Protein AF-A0A9X9A6F9-F1 (afdb_monomer_lite)

InterPro domains:
  IPR011006 CheY-like superfamily [SSF52172] (5-55)
  IPR013972 YcbB domain [PF08664] (86-208)

Foldseek 3Di:
DPDCPVVVVVVCVVVPDDADADPPGDPVSVVVVVVVVVVVVVVVVVVVVVVVVVVVVVPVPDDPPCVVVVVVVVVVVVVVVVLVVLCVVLVLLVQNPAPLSVLVSLLVVVQVVVPVVDPCVVPGDDPVVSLQVSLCVVVPPPDDPVSSVVSSVVSVVSNVVSNVVSLLVLLVVCLVPVPPPSNVVPVVPPHDPVSSVVSNVVVVPPPCPDDD

Secondary structure (DSSP, 8-state):
--SSHHHHHHHHHHTT-----PSSPPHHHHHHHHHHHHHHHHHHHHHHHHHHHHHHHHTTSS-TTSHHHHHHHHHHHHHHHHHHHHHHHHHHTT-TTSHHHHHHHHHHHHHHHHHHHS-GGG-PPPHHHHHHHHHHHHH-TT--HHHHHHHHHHHHHHHHHHHHHHHHHHHHHHHH-TT-HHHHHHHHHHS-HHHHHHHHHHHHHS--PPP-

Structure (mmCIF, N/CA/C/O backbone):
data_AF-A0A9X9A6F9-F1
#
_entry.id   AF-A0A9X9A6F9-F1
#
loop_
_atom_site.group_PDB
_atom_site.id
_atom_site.type_symbol
_atom_site.label_atom_id
_atom_site.label_alt_id
_atom_site.label_comp_id
_atom_site.label_asym_id
_atom_site.label_entity_id
_atom_site.label_seq_id
_atom_site.pdbx_PDB_ins_code
_atom_site.Cartn_x
_atom_site.Cartn_y
_atom_site.Cartn_z
_atom_site.occupancy
_atom_site.B_iso_or_equiv
_atom_site.auth_seq_id
_atom_site.auth_comp_id
_atom_site.auth_asym_id
_atom_site.auth_atom_id
_atom_site.pdbx_PDB_model_num
ATOM 1 N N . SER A 1 1 ? -2.775 -25.064 -45.938 1.00 47.31 1 SER A N 1
ATOM 2 C CA . SER A 1 1 ? -2.978 -24.348 -44.661 1.00 47.31 1 SER A CA 1
ATOM 3 C C . SER A 1 1 ? -4.236 -23.466 -44.687 1.00 47.31 1 SER A C 1
ATOM 5 O O . SER A 1 1 ? -4.203 -22.327 -44.245 1.00 47.31 1 SER A O 1
ATOM 7 N N . GLN A 1 2 ? -5.355 -23.933 -45.263 1.00 54.75 2 GLN A N 1
ATOM 8 C CA . GLN A 1 2 ? -6.508 -23.056 -45.554 1.00 54.75 2 GLN A CA 1
ATOM 9 C C . GLN A 1 2 ? -7.872 -23.749 -45.392 1.00 54.75 2 GLN A C 1
ATOM 11 O O . GLN A 1 2 ? -8.847 -23.338 -46.012 1.00 54.75 2 GLN A O 1
ATOM 16 N N . VAL A 1 3 ? -7.937 -24.807 -44.576 1.00 51.47 3 VAL A N 1
ATOM 17 C CA . VAL A 1 3 ? -9.156 -25.620 -44.396 1.00 51.47 3 VAL A CA 1
ATOM 18 C C . VAL A 1 3 ? -9.644 -25.653 -42.933 1.00 51.47 3 VAL A C 1
ATOM 20 O O . VAL A 1 3 ? -10.800 -25.964 -42.696 1.00 51.47 3 VAL A O 1
ATOM 23 N N . GLU A 1 4 ? -8.859 -25.191 -41.955 1.00 58.66 4 GLU A N 1
ATOM 24 C CA . GLU A 1 4 ? -9.212 -25.295 -40.521 1.00 58.66 4 GLU A CA 1
ATOM 25 C C . GLU A 1 4 ? -9.966 -24.080 -39.942 1.00 58.66 4 GLU A C 1
ATOM 27 O O . GLU A 1 4 ? -10.431 -24.119 -38.808 1.00 58.66 4 GLU A O 1
ATOM 32 N N . SER A 1 5 ? -10.129 -22.975 -40.682 1.00 70.94 5 SER A N 1
ATOM 33 C CA . SER A 1 5 ? -10.692 -21.747 -40.092 1.00 70.94 5 SER A CA 1
ATOM 34 C C . SER A 1 5 ? -12.160 -21.885 -39.685 1.00 70.94 5 SER A C 1
ATOM 36 O O . SER A 1 5 ? -12.552 -21.336 -38.665 1.00 70.94 5 SER A O 1
ATOM 38 N N . LYS A 1 6 ? -12.980 -22.620 -40.446 1.00 80.19 6 LYS A N 1
ATOM 39 C CA . LYS A 1 6 ? -14.418 -22.751 -40.154 1.00 80.19 6 LYS A CA 1
ATOM 40 C C . LYS A 1 6 ? -14.701 -23.670 -38.970 1.00 80.19 6 LYS A C 1
ATOM 42 O O . LYS A 1 6 ? -15.577 -23.348 -38.176 1.00 80.19 6 LYS A O 1
ATOM 47 N N . GLU A 1 7 ? -13.964 -24.771 -38.851 1.00 83.62 7 GLU A N 1
ATOM 48 C CA . GLU A 1 7 ? -14.095 -25.700 -37.723 1.00 83.62 7 GLU A CA 1
ATOM 49 C C . GLU A 1 7 ? -13.637 -25.035 -36.421 1.00 83.62 7 GLU A C 1
ATOM 51 O O . GLU A 1 7 ? -14.377 -25.057 -35.443 1.00 83.62 7 GLU A O 1
ATOM 56 N N . LEU A 1 8 ? -12.513 -24.309 -36.442 1.00 83.12 8 LEU A N 1
ATOM 57 C CA . LEU A 1 8 ? -12.037 -23.539 -35.285 1.00 83.12 8 LEU A CA 1
ATOM 58 C C . LEU A 1 8 ? -12.991 -22.403 -34.886 1.00 83.12 8 LEU A C 1
ATOM 60 O O . LEU A 1 8 ? -13.179 -22.125 -33.704 1.00 83.12 8 LEU A O 1
ATOM 64 N N . ILE A 1 9 ? -13.613 -21.735 -35.863 1.00 85.12 9 ILE A N 1
ATOM 65 C CA . ILE A 1 9 ? -14.643 -20.724 -35.591 1.00 85.12 9 ILE A CA 1
ATOM 66 C C . ILE A 1 9 ? -15.871 -21.376 -34.943 1.00 85.12 9 ILE A C 1
ATOM 68 O O . ILE A 1 9 ? -16.408 -20.840 -33.975 1.00 85.12 9 ILE A O 1
ATOM 72 N N . ALA A 1 10 ? -16.309 -22.533 -35.448 1.00 86.81 10 ALA A N 1
ATOM 73 C CA . ALA A 1 10 ? -17.430 -23.274 -34.878 1.00 86.81 10 ALA A CA 1
ATOM 74 C C . ALA A 1 10 ? -17.135 -23.749 -33.445 1.00 86.81 10 ALA A C 1
ATOM 76 O O . ALA A 1 10 ? -17.988 -23.612 -32.568 1.00 86.81 10 ALA A O 1
ATOM 77 N N . GLU A 1 11 ? -15.917 -24.227 -33.183 1.00 88.88 11 GLU A N 1
ATOM 78 C CA . GLU A 1 11 ? -15.462 -24.591 -31.841 1.00 88.88 11 GLU A CA 1
ATOM 79 C C . GLU A 1 11 ? -15.462 -23.377 -30.900 1.00 88.88 11 GLU A C 1
ATOM 81 O O . GLU A 1 11 ? -16.012 -23.449 -29.803 1.00 88.88 11 GLU A O 1
ATOM 86 N N . ALA A 1 12 ? -14.961 -22.220 -31.340 1.00 88.81 12 ALA A N 1
ATOM 87 C CA . ALA A 1 12 ? -14.999 -20.991 -30.548 1.00 88.81 12 ALA A CA 1
ATOM 88 C C . ALA A 1 12 ? -16.436 -20.579 -30.174 1.00 88.81 12 ALA A C 1
ATOM 90 O O . ALA A 1 12 ? -16.694 -20.216 -29.024 1.00 88.81 12 ALA A O 1
ATOM 91 N N . TYR A 1 13 ? -17.385 -20.693 -31.111 1.00 89.81 13 TYR A N 1
ATOM 92 C CA . TYR A 1 13 ? -18.803 -20.465 -30.819 1.00 89.81 13 TYR A CA 1
ATOM 93 C C . TYR A 1 13 ? -19.357 -21.479 -29.808 1.00 89.81 13 TYR A C 1
ATOM 95 O O . TYR A 1 13 ? -20.107 -21.092 -28.913 1.00 89.81 13 TYR A O 1
ATOM 103 N N . SER A 1 14 ? -18.953 -22.752 -29.889 1.00 91.31 14 SER A N 1
ATOM 104 C CA . SER A 1 14 ? -19.342 -23.777 -28.905 1.00 91.31 14 SER A CA 1
ATOM 105 C C . SER A 1 14 ? -18.796 -23.495 -27.496 1.00 91.31 14 SER A C 1
ATOM 107 O O . SER A 1 14 ? -19.441 -23.829 -26.506 1.00 91.31 14 SER A O 1
ATOM 109 N N . LEU A 1 15 ? -17.654 -22.805 -27.407 1.00 91.06 15 LEU A N 1
ATOM 110 C CA . LEU A 1 15 ? -17.023 -22.364 -26.160 1.00 91.06 15 LEU A CA 1
ATOM 111 C C . LEU A 1 15 ? -17.566 -21.016 -25.643 1.00 91.06 15 LEU A C 1
ATOM 113 O O . LEU A 1 15 ? -17.060 -20.491 -24.652 1.00 91.06 15 LEU A O 1
ATOM 117 N N . GLY A 1 16 ? -18.596 -20.452 -26.284 1.00 88.38 16 GLY A N 1
ATOM 118 C CA . GLY A 1 16 ? -19.278 -19.238 -25.823 1.00 88.38 16 GLY A CA 1
ATOM 119 C C . GLY A 1 16 ? -18.685 -17.923 -26.333 1.00 88.38 16 GLY A C 1
ATOM 120 O O . GLY A 1 16 ? -19.044 -16.857 -25.832 1.00 88.38 16 GLY A O 1
ATOM 121 N N . VAL A 1 17 ? -17.799 -17.955 -27.333 1.00 89.69 17 VAL A N 1
ATOM 122 C CA . VAL A 1 17 ? -17.378 -16.736 -28.039 1.00 89.69 17 VAL A CA 1
ATOM 123 C C . VAL A 1 17 ? -18.545 -16.222 -28.878 1.00 89.69 17 VAL A C 1
ATOM 125 O O . VAL A 1 17 ? -19.091 -16.956 -29.685 1.00 89.69 17 VAL A O 1
ATOM 128 N N . GLU A 1 18 ? -18.920 -14.952 -28.734 1.00 87.50 18 GLU A N 1
ATOM 129 C CA . GLU A 1 18 ? -20.075 -14.387 -29.457 1.00 87.50 18 GLU A CA 1
ATOM 130 C C . GLU A 1 18 ? -19.700 -13.637 -30.739 1.00 87.50 18 GLU A C 1
ATOM 132 O O . GLU A 1 18 ? -20.507 -13.513 -31.662 1.00 87.50 18 GLU A O 1
ATOM 137 N N . TYR A 1 19 ? -18.468 -13.133 -30.814 1.00 89.75 19 TYR A N 1
ATOM 138 C CA . TYR A 1 19 ? -17.990 -12.332 -31.934 1.00 89.75 19 TYR A CA 1
ATOM 139 C C . TYR A 1 19 ? -16.652 -12.867 -32.427 1.00 89.75 19 TYR A C 1
ATOM 141 O O . TYR A 1 19 ? -15.719 -13.037 -31.646 1.00 89.75 19 TYR A O 1
ATOM 149 N N . TYR A 1 20 ? -16.548 -13.076 -33.736 1.00 87.56 20 TYR A N 1
ATOM 150 C CA . TYR A 1 20 ? -15.322 -13.501 -34.400 1.00 87.56 20 TYR A CA 1
ATOM 151 C C . TYR A 1 20 ? -15.030 -12.562 -35.573 1.00 87.56 20 TYR A C 1
ATOM 153 O O . TYR A 1 20 ? -15.944 -12.194 -36.309 1.00 87.56 20 TYR A O 1
ATOM 161 N N . ILE A 1 21 ? -13.767 -12.165 -35.745 1.00 87.62 21 ILE A N 1
ATOM 162 C CA . ILE A 1 21 ? -13.330 -11.281 -36.835 1.00 87.62 21 ILE A CA 1
ATOM 163 C C . ILE A 1 21 ? -12.379 -12.065 -37.729 1.00 87.62 21 ILE A C 1
ATOM 165 O O . ILE A 1 21 ? -11.324 -12.523 -37.287 1.00 87.62 21 ILE A O 1
ATOM 169 N N . ILE A 1 22 ? -12.764 -12.227 -38.992 1.00 84.50 22 ILE A N 1
ATOM 170 C CA . ILE A 1 22 ? -12.008 -13.015 -39.964 1.00 84.50 22 ILE A CA 1
ATOM 171 C C . ILE A 1 22 ? -10.905 -12.139 -40.572 1.00 84.50 22 ILE A C 1
ATOM 173 O O . ILE A 1 22 ? -11.064 -10.935 -40.762 1.00 84.50 22 ILE A O 1
ATOM 177 N N . LYS A 1 23 ? -9.750 -12.742 -40.867 1.00 83.12 23 LYS A N 1
ATOM 178 C CA . LYS A 1 23 ? -8.674 -12.065 -41.601 1.00 83.12 23 LYS A CA 1
ATOM 179 C C . LYS A 1 23 ? -8.981 -12.049 -43.110 1.00 83.12 23 LYS A C 1
ATOM 181 O O . LYS A 1 23 ? -9.460 -13.058 -43.622 1.00 83.12 23 LYS A O 1
ATOM 186 N N . PRO A 1 24 ? -8.613 -10.989 -43.852 1.00 86.25 24 PRO A N 1
ATOM 187 C CA . PRO A 1 24 ? -7.875 -9.803 -43.409 1.00 86.25 24 PRO A CA 1
ATOM 188 C C . PRO A 1 24 ? -8.738 -8.855 -42.562 1.00 86.25 24 PRO A C 1
ATOM 190 O O . PRO A 1 24 ? -9.919 -8.676 -42.828 1.00 86.25 24 PRO A O 1
ATOM 193 N N . ILE A 1 25 ? -8.134 -8.253 -41.530 1.00 80.44 25 ILE A N 1
ATOM 194 C CA . ILE A 1 25 ? -8.846 -7.469 -40.509 1.00 80.44 25 ILE A CA 1
ATOM 195 C C . ILE A 1 25 ? -9.557 -6.269 -41.147 1.00 80.44 25 ILE A C 1
ATOM 197 O O . ILE A 1 25 ? -8.912 -5.372 -41.691 1.00 80.44 25 ILE A O 1
ATOM 201 N N . ASN A 1 26 ? -10.884 -6.225 -41.018 1.00 90.31 26 ASN A N 1
ATOM 202 C CA . ASN A 1 26 ? -11.710 -5.124 -41.496 1.00 90.31 26 ASN A CA 1
ATOM 203 C C . ASN A 1 26 ? -12.028 -4.131 -40.364 1.00 90.31 26 ASN A C 1
ATOM 205 O O . ASN A 1 26 ? -12.621 -4.481 -39.343 1.00 90.31 26 ASN A O 1
ATOM 209 N N . ARG A 1 27 ? -11.689 -2.852 -40.569 1.00 91.75 27 ARG A N 1
ATOM 210 C CA . ARG A 1 27 ? -11.941 -1.772 -39.599 1.00 91.75 27 ARG A CA 1
ATOM 211 C C . ARG A 1 27 ? -13.424 -1.619 -39.232 1.00 91.75 27 ARG A C 1
ATOM 213 O O . ARG A 1 27 ? -13.729 -1.294 -38.086 1.00 91.75 27 ARG A O 1
ATOM 220 N N . ILE A 1 28 ? -14.338 -1.811 -40.185 1.00 92.00 28 ILE A N 1
ATOM 221 C CA . ILE A 1 28 ? -15.785 -1.660 -39.967 1.00 92.00 28 ILE A CA 1
ATOM 222 C C . ILE A 1 28 ? -16.304 -2.785 -39.063 1.00 92.00 28 ILE A C 1
ATOM 224 O O . ILE A 1 28 ? -17.056 -2.516 -38.125 1.00 92.00 28 ILE A O 1
ATOM 228 N N . GLU A 1 29 ? -15.858 -4.022 -39.292 1.00 87.88 29 GLU A N 1
ATOM 229 C CA . GLU A 1 29 ? -16.222 -5.184 -38.471 1.00 87.88 29 GLU A CA 1
ATOM 230 C C . GLU A 1 29 ? -15.727 -5.022 -37.034 1.00 87.88 29 GLU A C 1
ATOM 232 O O . GLU A 1 29 ? -16.518 -5.142 -36.099 1.00 87.88 29 GLU A O 1
ATOM 237 N N . VAL A 1 30 ? -14.457 -4.640 -36.856 1.00 93.00 30 VAL A N 1
ATOM 238 C CA . VAL A 1 30 ? -13.873 -4.378 -35.531 1.00 93.00 30 VAL A CA 1
ATOM 239 C C . VAL A 1 30 ? -14.675 -3.317 -34.779 1.00 93.00 30 VAL A C 1
ATOM 241 O O . VAL A 1 30 ? -15.086 -3.542 -33.642 1.00 93.00 30 VAL A O 1
ATOM 244 N N . LEU A 1 31 ? -14.947 -2.169 -35.410 1.00 93.00 31 LEU A N 1
ATOM 245 C CA . LEU A 1 31 ? -15.681 -1.082 -34.760 1.00 93.00 31 LEU A CA 1
ATOM 246 C C . LEU A 1 31 ? -17.106 -1.501 -34.374 1.00 93.00 31 LEU A C 1
ATOM 248 O O . LEU A 1 31 ? -17.607 -1.105 -33.322 1.00 93.00 31 LEU A O 1
ATOM 252 N N . THR A 1 32 ? -17.750 -2.311 -35.214 1.00 93.75 32 THR A N 1
ATOM 253 C CA . THR A 1 32 ? -19.113 -2.798 -34.982 1.00 93.75 32 THR A CA 1
ATOM 254 C C . THR A 1 32 ? -19.152 -3.785 -33.819 1.00 93.75 32 THR A C 1
ATOM 256 O O . THR A 1 32 ? -19.994 -3.644 -32.934 1.00 93.75 32 THR A O 1
ATOM 259 N N . VAL A 1 33 ? -18.216 -4.738 -33.774 1.00 93.88 33 VAL A N 1
ATOM 260 C CA . VAL A 1 33 ? -18.089 -5.700 -32.670 1.00 93.88 33 VAL A CA 1
ATOM 261 C C . VAL A 1 33 ? -17.823 -4.972 -31.353 1.00 93.88 33 VAL A C 1
ATOM 263 O O . VAL A 1 33 ? -18.538 -5.191 -30.379 1.00 93.88 33 VAL A O 1
ATOM 266 N N . VAL A 1 34 ? -16.870 -4.036 -31.328 1.00 93.44 34 VAL A N 1
ATOM 267 C CA . VAL A 1 34 ? -16.544 -3.264 -30.117 1.00 93.44 34 VAL A CA 1
ATOM 268 C C . VAL A 1 34 ? -17.747 -2.460 -29.621 1.00 93.44 34 VAL A C 1
ATOM 270 O O . VAL A 1 34 ? -18.036 -2.466 -28.425 1.00 93.44 34 VAL A O 1
ATOM 273 N N . ARG A 1 35 ? -18.493 -1.802 -30.519 1.00 95.25 35 ARG A N 1
ATOM 274 C CA . ARG A 1 35 ? -19.714 -1.069 -30.145 1.00 95.25 35 ARG A CA 1
ATOM 275 C C . ARG A 1 35 ? -20.762 -1.981 -29.507 1.00 95.25 35 ARG A C 1
ATOM 277 O O . ARG A 1 35 ? -21.273 -1.639 -28.444 1.00 95.25 35 ARG A O 1
ATOM 284 N N . LYS A 1 36 ? -21.016 -3.154 -30.094 1.00 93.69 36 LYS A N 1
ATOM 285 C CA . LYS A 1 36 ? -21.966 -4.136 -29.547 1.00 93.69 36 LYS A CA 1
ATOM 286 C C . LYS A 1 36 ? -21.546 -4.655 -28.170 1.00 93.69 36 LYS A C 1
ATOM 288 O O . LYS A 1 36 ? -22.383 -4.772 -27.279 1.00 93.69 36 LYS A O 1
ATOM 293 N N . VAL A 1 37 ? -20.252 -4.909 -27.961 1.00 94.19 37 VAL A N 1
ATOM 294 C CA . VAL A 1 37 ? -19.724 -5.325 -26.649 1.00 94.19 37 VAL A CA 1
ATOM 295 C C . VAL A 1 37 ? -19.920 -4.222 -25.601 1.00 94.19 37 VAL A C 1
ATOM 297 O O . VAL A 1 37 ? -20.376 -4.501 -24.494 1.00 94.19 37 VAL A O 1
ATOM 300 N N . ILE A 1 38 ? -19.650 -2.959 -25.947 1.00 92.56 38 ILE A N 1
ATOM 301 C CA . ILE A 1 38 ? -19.878 -1.818 -25.043 1.00 92.56 38 ILE A CA 1
ATOM 302 C C . ILE A 1 38 ? -21.362 -1.687 -24.678 1.00 92.56 38 ILE A C 1
ATOM 304 O O . ILE A 1 38 ? -21.692 -1.460 -23.512 1.00 92.56 38 ILE A O 1
ATOM 308 N N . GLU A 1 39 ? -22.259 -1.823 -25.655 1.00 93.38 39 GLU A N 1
ATOM 309 C CA . GLU A 1 39 ? -23.707 -1.787 -25.426 1.00 93.38 39 GLU A CA 1
ATOM 310 C C . GLU A 1 39 ? -24.159 -2.913 -24.495 1.00 93.38 39 GLU A C 1
ATOM 312 O O . GLU A 1 39 ? -24.885 -2.648 -23.537 1.00 93.38 39 GLU A O 1
ATOM 317 N N . ARG A 1 40 ? -23.660 -4.138 -24.693 1.00 92.06 40 ARG A N 1
ATOM 318 C CA . ARG A 1 40 ? -23.961 -5.269 -23.809 1.00 92.06 40 ARG A CA 1
ATOM 319 C C . ARG A 1 40 ? -23.513 -5.019 -22.370 1.00 92.06 40 ARG A C 1
ATOM 321 O O . ARG A 1 40 ? -24.311 -5.189 -21.454 1.00 92.06 40 ARG A O 1
ATOM 328 N N . ILE A 1 41 ? -22.289 -4.526 -22.169 1.00 91.62 41 ILE A N 1
ATOM 329 C CA . ILE A 1 41 ? -21.785 -4.172 -20.831 1.00 91.62 41 ILE A CA 1
ATOM 330 C C . ILE A 1 41 ? -22.673 -3.104 -20.176 1.00 91.62 41 ILE A C 1
ATOM 332 O O . ILE A 1 41 ? -22.928 -3.148 -18.971 1.00 91.62 41 ILE A O 1
ATOM 336 N N . ARG A 1 42 ? -23.150 -2.118 -20.948 1.00 91.19 42 ARG A N 1
ATOM 337 C CA . ARG A 1 42 ? -24.069 -1.091 -20.433 1.00 91.19 42 ARG A CA 1
ATOM 338 C C . ARG A 1 42 ? -25.414 -1.690 -20.037 1.00 91.19 42 ARG A C 1
ATOM 340 O O . ARG A 1 42 ? -25.900 -1.362 -18.962 1.00 91.19 42 ARG A O 1
ATOM 347 N N . LEU A 1 43 ? -25.973 -2.582 -20.850 1.00 92.31 43 LEU A N 1
ATOM 348 C CA . LEU A 1 43 ? -27.232 -3.265 -20.552 1.00 92.31 43 LEU A CA 1
ATOM 349 C C . LEU A 1 43 ? -27.129 -4.145 -19.303 1.00 92.31 43 LEU A C 1
ATOM 351 O O . LEU A 1 43 ? -27.994 -4.058 -18.437 1.00 92.31 43 LEU A O 1
ATOM 355 N N . GLU A 1 44 ? -26.057 -4.926 -19.159 1.00 91.50 44 GLU A N 1
ATOM 356 C CA . GLU A 1 44 ? -25.812 -5.742 -17.961 1.00 91.50 44 GLU A CA 1
ATOM 357 C C . GLU A 1 44 ? -25.746 -4.872 -16.697 1.00 91.50 44 GLU A C 1
ATOM 359 O O . GLU A 1 44 ? -26.386 -5.180 -15.689 1.00 91.50 44 GLU A O 1
ATOM 364 N N . LYS A 1 45 ? -25.051 -3.727 -16.764 1.00 89.00 45 LYS A N 1
ATOM 365 C CA . LYS A 1 45 ? -25.026 -2.745 -15.668 1.00 89.00 45 LYS A CA 1
ATOM 366 C C . LYS A 1 45 ? -26.404 -2.148 -15.392 1.00 89.00 45 LYS A C 1
ATOM 368 O O . LYS A 1 45 ? -26.780 -2.018 -14.232 1.00 89.00 45 LYS A O 1
ATOM 373 N N . SER A 1 46 ? -27.168 -1.803 -16.425 1.00 88.88 46 SER A N 1
ATOM 374 C CA . SER A 1 46 ? -28.526 -1.273 -16.271 1.00 88.88 46 SER A CA 1
ATOM 375 C C . SER A 1 46 ? -29.462 -2.281 -15.607 1.00 88.88 46 SER A C 1
ATOM 377 O O . SER A 1 46 ? -30.175 -1.907 -14.682 1.00 88.88 46 SER A O 1
ATOM 379 N N . ILE A 1 47 ? -29.427 -3.555 -16.012 1.00 90.06 47 ILE A N 1
ATOM 380 C CA . ILE A 1 47 ? -30.225 -4.621 -15.387 1.00 90.06 47 ILE A CA 1
ATOM 381 C C . ILE A 1 47 ? -29.823 -4.797 -13.925 1.00 90.06 47 ILE A C 1
ATOM 383 O O . ILE A 1 47 ? -30.698 -4.847 -13.063 1.00 90.06 47 ILE A O 1
ATOM 387 N N . LYS A 1 48 ? -28.520 -4.821 -13.625 1.00 87.25 48 LYS A N 1
ATOM 388 C CA . LYS A 1 48 ? -28.031 -4.886 -12.244 1.00 87.25 48 LYS A CA 1
ATOM 389 C C . LYS A 1 48 ? -28.552 -3.712 -11.404 1.00 87.25 48 LYS A C 1
ATOM 391 O O . LYS A 1 48 ? -29.088 -3.924 -10.322 1.00 87.25 48 LYS A O 1
ATOM 396 N N . ASN A 1 49 ? -28.486 -2.490 -11.927 1.00 81.81 49 ASN A N 1
ATOM 397 C CA . ASN A 1 49 ? -28.986 -1.297 -11.237 1.00 81.81 49 ASN A CA 1
ATOM 398 C C . ASN A 1 49 ? -30.511 -1.334 -11.029 1.00 81.81 49 ASN A C 1
ATOM 400 O O . ASN A 1 49 ? -31.006 -0.903 -9.986 1.00 81.81 49 ASN A O 1
ATOM 404 N N . ILE A 1 50 ? -31.262 -1.859 -12.004 1.00 83.06 50 ILE A N 1
ATOM 405 C CA . ILE A 1 50 ? -32.710 -2.075 -11.890 1.00 83.06 50 ILE A CA 1
ATOM 406 C C . ILE A 1 50 ? -33.003 -3.117 -10.809 1.00 83.06 50 ILE A C 1
ATOM 408 O O . ILE A 1 50 ? -33.862 -2.874 -9.970 1.00 83.06 50 ILE A O 1
ATOM 412 N N . GLN A 1 51 ? -32.282 -4.241 -10.779 1.00 79.56 51 GLN A N 1
ATOM 413 C CA . GLN A 1 51 ? -32.423 -5.254 -9.729 1.00 79.56 51 GLN A CA 1
ATOM 414 C C . GLN A 1 51 ? -32.130 -4.671 -8.345 1.00 79.56 51 GLN A C 1
ATOM 416 O O . GLN A 1 51 ? -32.871 -4.934 -7.402 1.00 79.56 51 GLN A O 1
ATOM 421 N N . GLU A 1 52 ? -31.086 -3.854 -8.211 1.00 77.62 52 GLU A N 1
ATOM 422 C CA . GLU A 1 52 ? -30.756 -3.173 -6.956 1.00 77.62 52 GLU A CA 1
ATOM 423 C C . GLU A 1 52 ? -31.865 -2.199 -6.532 1.00 77.62 52 GLU A C 1
ATOM 425 O O . GLU A 1 52 ? -32.277 -2.202 -5.371 1.00 77.62 52 GLU A O 1
ATOM 430 N N . SER A 1 53 ? -32.409 -1.432 -7.478 1.00 74.50 53 SER A N 1
ATOM 431 C CA . SER A 1 53 ? -33.471 -0.449 -7.233 1.00 74.50 53 SER A CA 1
ATOM 432 C C . SER A 1 53 ? -34.820 -1.108 -6.919 1.00 74.50 53 SER A C 1
ATOM 434 O O . SER A 1 53 ? -35.498 -0.709 -5.978 1.00 74.50 53 SER A O 1
ATOM 436 N N . LEU A 1 54 ? -35.200 -2.166 -7.638 1.00 75.19 54 LEU A N 1
ATOM 437 C CA . LEU A 1 54 ? -36.414 -2.940 -7.363 1.00 75.19 54 LEU A CA 1
ATOM 438 C C . LEU A 1 54 ? -36.313 -3.684 -6.034 1.00 75.19 54 LEU A C 1
ATOM 440 O O . LEU A 1 54 ? -37.268 -3.674 -5.267 1.00 75.19 54 LEU A O 1
ATOM 444 N N . ASN A 1 55 ? -35.152 -4.256 -5.705 1.00 66.75 55 ASN A N 1
ATOM 445 C CA . ASN A 1 55 ? -34.925 -4.828 -4.380 1.00 66.75 55 ASN A CA 1
ATOM 446 C C . ASN A 1 55 ? -34.989 -3.768 -3.274 1.00 66.75 55 ASN A C 1
ATOM 448 O O . ASN A 1 55 ? -35.347 -4.099 -2.152 1.00 66.75 55 ASN A O 1
ATOM 452 N N . MET A 1 56 ? -34.646 -2.510 -3.552 1.00 60.47 56 MET A N 1
ATOM 453 C CA . MET A 1 56 ? -34.790 -1.409 -2.597 1.00 60.47 56 MET A CA 1
ATOM 454 C C . MET A 1 56 ? -36.263 -1.023 -2.389 1.00 60.47 56 MET A C 1
ATOM 456 O O . MET A 1 56 ? -36.672 -0.803 -1.253 1.00 60.47 56 MET A O 1
ATOM 460 N N . VAL A 1 57 ? -37.058 -0.998 -3.465 1.00 64.50 57 VAL A N 1
ATOM 461 C CA . VAL A 1 57 ? -38.487 -0.636 -3.444 1.00 64.50 57 VAL A CA 1
ATOM 462 C C . VAL A 1 57 ? -39.359 -1.759 -2.869 1.00 64.50 57 VAL A C 1
ATOM 464 O O . VAL A 1 57 ? -40.183 -1.499 -2.002 1.00 64.50 57 VAL A O 1
ATOM 467 N N . LEU A 1 58 ? -39.136 -3.018 -3.260 1.00 58.94 58 LEU A N 1
ATOM 468 C CA . LEU A 1 58 ? -39.879 -4.182 -2.747 1.00 58.94 58 LEU A CA 1
ATOM 469 C C . LEU A 1 58 ? -39.599 -4.469 -1.258 1.00 58.94 58 LEU A C 1
ATOM 471 O O . LEU A 1 58 ? -40.382 -5.147 -0.602 1.00 58.94 58 LEU A O 1
ATOM 475 N N . LYS A 1 59 ? -38.499 -3.940 -0.702 1.00 48.38 59 LYS A N 1
ATOM 476 C CA . LYS A 1 59 ? -38.149 -4.047 0.726 1.00 48.38 59 LYS A CA 1
ATOM 477 C C . LYS A 1 59 ? -38.831 -3.002 1.620 1.00 48.38 59 LYS A C 1
ATOM 479 O O . LYS A 1 59 ? -38.633 -3.063 2.831 1.00 48.38 59 LYS A O 1
ATOM 484 N N . LEU A 1 60 ? -39.611 -2.063 1.071 1.00 51.69 60 LEU A N 1
ATOM 485 C CA . LEU A 1 60 ? -40.413 -1.127 1.876 1.00 51.69 60 LEU A CA 1
ATOM 486 C C . LEU A 1 60 ? -41.650 -1.795 2.504 1.00 51.69 60 LEU A C 1
ATOM 488 O O . LEU A 1 60 ? -42.071 -1.363 3.572 1.00 51.69 60 LEU A O 1
ATOM 492 N N . ASP A 1 61 ? -42.164 -2.881 1.913 1.00 47.91 61 ASP A N 1
ATOM 493 C CA . ASP A 1 61 ? -43.416 -3.520 2.358 1.00 47.91 61 ASP A CA 1
ATOM 494 C C . ASP A 1 61 ? -43.230 -4.716 3.310 1.00 47.91 61 ASP A C 1
ATOM 496 O O . ASP A 1 61 ? -44.204 -5.216 3.872 1.00 47.91 61 ASP A O 1
ATOM 500 N N . SER A 1 62 ? -42.001 -5.190 3.553 1.00 45.31 62 SER A N 1
ATOM 501 C CA . SER A 1 62 ? -41.790 -6.352 4.428 1.00 45.31 62 SER A CA 1
ATOM 502 C C . SER A 1 62 ? -40.538 -6.254 5.309 1.00 45.31 62 SER A C 1
ATOM 504 O O . SER A 1 62 ? -39.435 -6.620 4.906 1.00 45.31 62 SER A O 1
ATOM 506 N N . ASN A 1 63 ? -40.779 -5.888 6.570 1.00 39.75 63 ASN A N 1
ATOM 507 C CA . ASN A 1 63 ? -40.038 -6.281 7.775 1.00 39.75 63 ASN A CA 1
ATOM 508 C C . ASN A 1 63 ? -38.642 -5.668 8.038 1.00 39.75 63 ASN A C 1
ATOM 510 O O . ASN A 1 63 ? -37.617 -6.014 7.449 1.00 39.75 63 ASN A O 1
ATOM 514 N N . LEU A 1 64 ? -38.625 -4.850 9.096 1.00 43.84 64 LEU A N 1
ATOM 515 C CA . LEU A 1 64 ? -37.536 -4.115 9.759 1.00 43.84 64 LEU A CA 1
ATOM 516 C C . LEU A 1 64 ? -36.329 -4.938 10.279 1.00 43.84 64 LEU A C 1
ATOM 518 O O . LEU A 1 64 ? -35.495 -4.390 10.986 1.00 43.84 64 LEU A O 1
ATOM 522 N N . SER A 1 65 ? -36.166 -6.220 9.942 1.00 51.66 65 SER A N 1
ATOM 523 C CA . SER A 1 65 ? -35.081 -7.072 10.483 1.00 51.66 65 SER A CA 1
ATOM 524 C C . SER A 1 65 ? -33.958 -7.409 9.490 1.00 51.66 65 SER A C 1
ATOM 526 O O . SER A 1 65 ? -32.944 -7.994 9.866 1.00 51.66 65 SER A O 1
ATOM 528 N N . THR A 1 66 ? -34.104 -7.038 8.213 1.00 47.09 66 THR A N 1
ATOM 529 C CA . THR A 1 66 ? -33.166 -7.435 7.141 1.00 47.09 66 THR A CA 1
ATOM 530 C C . THR A 1 66 ? -32.246 -6.290 6.675 1.00 47.09 66 THR A C 1
ATOM 532 O O . THR A 1 66 ? -31.212 -6.535 6.054 1.00 47.09 66 THR A O 1
ATOM 535 N N . GLN A 1 67 ? -32.554 -5.032 7.012 1.00 45.12 67 GLN A N 1
ATOM 536 C CA . GLN A 1 67 ? -31.749 -3.868 6.605 1.00 45.12 67 GLN A CA 1
ATOM 537 C C . GLN A 1 67 ? -30.369 -3.796 7.285 1.00 45.12 67 GLN A C 1
ATOM 539 O O . GLN A 1 67 ? -29.405 -3.395 6.632 1.00 45.12 67 GLN A O 1
ATOM 544 N N . GLU A 1 68 ? -30.233 -4.248 8.536 1.00 46.59 68 GLU A N 1
ATOM 545 C CA . GLU A 1 68 ? -28.932 -4.301 9.225 1.00 46.59 68 GLU A CA 1
ATOM 546 C C . GLU A 1 68 ? -27.993 -5.336 8.598 1.00 46.59 68 GLU A C 1
ATOM 548 O O . GLU A 1 68 ? -26.808 -5.061 8.422 1.00 46.59 68 GLU A O 1
ATOM 553 N N . LYS A 1 69 ? -28.524 -6.485 8.154 1.00 45.06 69 LYS A N 1
ATOM 554 C CA . LYS A 1 69 ? -27.731 -7.537 7.502 1.00 45.06 69 LYS A CA 1
ATOM 555 C C . LYS A 1 69 ? -27.207 -7.113 6.131 1.00 45.06 69 LYS A C 1
ATOM 557 O O . LYS A 1 69 ? -26.033 -7.313 5.873 1.00 45.06 69 LYS A O 1
ATOM 562 N N . TYR A 1 70 ? -28.005 -6.454 5.285 1.00 44.41 70 TYR A N 1
ATOM 563 C CA . TYR A 1 70 ? -27.536 -6.018 3.954 1.00 44.41 70 TYR A CA 1
ATOM 564 C C . TYR A 1 70 ? -26.616 -4.785 3.989 1.00 44.41 70 TYR A C 1
ATOM 566 O O . TYR A 1 70 ? -25.686 -4.701 3.184 1.00 44.41 70 TYR A O 1
ATOM 574 N N . ARG A 1 71 ? -26.828 -3.828 4.912 1.00 47.69 71 ARG A N 1
ATOM 575 C CA . ARG A 1 71 ? -25.848 -2.748 5.152 1.00 47.69 71 ARG A CA 1
ATOM 576 C C . ARG A 1 71 ? -24.543 -3.318 5.707 1.00 47.69 71 ARG A C 1
ATOM 578 O O . ARG A 1 71 ? -23.485 -2.940 5.215 1.00 47.69 71 ARG A O 1
ATOM 585 N N . SER A 1 72 ? -24.627 -4.263 6.646 1.00 53.19 72 SER A N 1
ATOM 586 C CA . SER A 1 72 ? -23.481 -5.017 7.162 1.00 53.19 72 SER A CA 1
ATOM 587 C C . SER A 1 72 ? -22.749 -5.772 6.051 1.00 53.19 72 SER A C 1
ATOM 589 O O . SER A 1 72 ? -21.536 -5.657 5.969 1.00 53.19 72 SER A O 1
ATOM 591 N N . GLU A 1 73 ? -23.446 -6.455 5.141 1.00 55.56 73 GLU A N 1
ATOM 592 C CA . GLU A 1 73 ? -22.830 -7.258 4.075 1.00 55.56 73 GLU A CA 1
ATOM 593 C C . GLU A 1 73 ? -22.154 -6.391 3.005 1.00 55.56 73 GLU A C 1
ATOM 595 O O . GLU A 1 73 ? -21.040 -6.681 2.572 1.00 55.56 73 GLU A O 1
ATOM 600 N N . LYS A 1 74 ? -22.778 -5.274 2.603 1.00 58.44 74 LYS A N 1
ATOM 601 C CA . LYS A 1 74 ? -22.151 -4.310 1.685 1.00 58.44 74 LYS A CA 1
ATOM 602 C C . LYS A 1 74 ? -20.948 -3.626 2.339 1.00 58.44 74 LYS A C 1
ATOM 604 O O . LYS A 1 74 ? -19.909 -3.508 1.700 1.00 58.44 74 LYS A O 1
ATOM 609 N N . HIS A 1 75 ? -21.065 -3.223 3.604 1.00 60.44 75 HIS A N 1
ATOM 610 C CA . HIS A 1 75 ? -19.968 -2.616 4.356 1.00 60.44 75 HIS A CA 1
ATOM 611 C C . HIS A 1 75 ? -18.823 -3.607 4.608 1.00 60.44 75 HIS A C 1
ATOM 613 O O . HIS A 1 75 ? -17.662 -3.241 4.472 1.00 60.44 75 HIS A O 1
ATOM 619 N N . LEU A 1 76 ? -19.135 -4.873 4.894 1.00 63.50 76 LEU A N 1
ATOM 620 C CA . LEU A 1 76 ? -18.163 -5.951 5.068 1.00 63.50 76 LEU A CA 1
ATOM 621 C C . LEU A 1 76 ? -17.437 -6.256 3.757 1.00 63.50 76 LEU A C 1
ATOM 623 O O . LEU A 1 76 ? -16.224 -6.413 3.760 1.00 63.50 76 LEU A O 1
ATOM 627 N N . ASN A 1 77 ? -18.144 -6.265 2.624 1.00 74.06 77 ASN A N 1
ATOM 628 C CA . ASN A 1 77 ? -17.520 -6.416 1.310 1.00 74.06 77 ASN A CA 1
ATOM 629 C C . ASN A 1 77 ? -16.612 -5.227 0.957 1.00 74.06 77 ASN A C 1
ATOM 631 O O . ASN A 1 77 ? -15.504 -5.440 0.465 1.00 74.06 77 ASN A O 1
ATOM 635 N N . THR A 1 78 ? -17.030 -3.990 1.248 1.00 78.56 78 THR A N 1
ATOM 636 C CA . THR A 1 78 ? -16.188 -2.796 1.056 1.00 78.56 78 THR A CA 1
ATOM 637 C C . THR A 1 78 ? -14.964 -2.820 1.968 1.00 78.56 78 THR A C 1
ATOM 639 O O . THR A 1 78 ? -13.857 -2.568 1.502 1.00 78.56 78 THR A O 1
ATOM 642 N N . PHE A 1 79 ? -15.137 -3.183 3.240 1.00 81.19 79 PHE A N 1
ATOM 643 C CA . PHE A 1 79 ? -14.045 -3.307 4.200 1.00 81.19 79 PHE A CA 1
ATOM 644 C C . PHE A 1 79 ? -13.065 -4.411 3.791 1.00 81.19 79 PHE A C 1
ATOM 646 O O . PHE A 1 79 ? -11.869 -4.164 3.725 1.00 81.19 79 PHE A O 1
ATOM 653 N N . ASN A 1 80 ? -13.550 -5.591 3.399 1.00 82.94 80 ASN A N 1
ATOM 654 C CA . ASN A 1 80 ? -12.700 -6.672 2.894 1.00 82.94 80 ASN A CA 1
ATOM 655 C C . ASN A 1 80 ? -11.935 -6.247 1.631 1.00 82.94 80 ASN A C 1
ATOM 657 O O . ASN A 1 80 ? -10.749 -6.535 1.494 1.00 82.94 80 ASN A O 1
ATOM 661 N N . HIS A 1 81 ? -12.583 -5.527 0.710 1.00 86.94 81 HIS A N 1
ATOM 662 C CA . HIS A 1 81 ? -11.913 -4.984 -0.471 1.00 86.94 81 HIS A CA 1
ATOM 663 C C . HIS A 1 81 ? -10.840 -3.954 -0.093 1.00 86.94 81 HIS A C 1
ATOM 665 O O . HIS A 1 81 ? -9.741 -3.976 -0.649 1.00 86.94 81 HIS A O 1
ATOM 671 N N . PHE A 1 82 ? -11.132 -3.068 0.860 1.00 87.94 82 PHE A N 1
ATOM 672 C CA . PHE A 1 82 ? -10.174 -2.112 1.408 1.00 87.94 82 PHE A CA 1
ATOM 673 C C . PHE A 1 82 ? -8.970 -2.833 2.024 1.00 87.94 82 PHE A C 1
ATOM 675 O O . PHE A 1 82 ? -7.834 -2.563 1.635 1.00 87.94 82 PHE A O 1
ATOM 682 N N . GLN A 1 83 ? -9.209 -3.830 2.877 1.00 89.50 83 GLN A N 1
ATOM 683 C CA . GLN A 1 83 ? -8.155 -4.627 3.496 1.00 89.50 83 GLN A CA 1
ATOM 684 C C . GLN A 1 83 ? -7.286 -5.355 2.460 1.00 89.50 83 GLN A C 1
ATOM 686 O O . GLN A 1 83 ? -6.059 -5.293 2.522 1.00 89.50 83 GLN A O 1
ATOM 691 N N . ASN A 1 84 ? -7.902 -5.977 1.453 1.00 89.25 84 ASN A N 1
ATOM 692 C CA . ASN A 1 84 ? -7.178 -6.641 0.367 1.00 89.25 84 ASN A CA 1
ATOM 693 C C . ASN A 1 84 ? -6.342 -5.653 -0.456 1.00 89.25 84 ASN A C 1
ATOM 695 O O . ASN A 1 84 ? -5.216 -5.965 -0.841 1.00 89.25 84 ASN A O 1
ATOM 699 N N . SER A 1 85 ? -6.865 -4.447 -0.689 1.00 90.19 85 SER A N 1
ATOM 700 C CA . SER A 1 85 ? -6.147 -3.384 -1.398 1.00 90.19 85 SER A CA 1
ATOM 701 C C . SER A 1 85 ? -4.917 -2.921 -0.612 1.00 90.19 85 SER A C 1
ATOM 703 O O . SER A 1 85 ? -3.860 -2.699 -1.200 1.00 90.19 85 SER A O 1
ATOM 705 N N . ILE A 1 86 ? -5.022 -2.832 0.719 1.00 91.50 86 ILE A N 1
ATOM 706 C CA . ILE A 1 86 ? -3.885 -2.515 1.590 1.00 91.50 86 ILE A CA 1
ATOM 707 C C . ILE A 1 86 ? -2.856 -3.640 1.558 1.00 91.50 86 ILE A C 1
ATOM 709 O O . ILE A 1 86 ? -1.675 -3.368 1.365 1.00 91.50 86 ILE A O 1
ATOM 713 N N . HIS A 1 87 ? -3.276 -4.899 1.703 1.00 91.50 87 HIS A N 1
ATOM 714 C CA . HIS A 1 87 ? -2.359 -6.038 1.634 1.00 91.50 87 HIS A CA 1
ATOM 715 C C . HIS A 1 87 ? -1.598 -6.085 0.309 1.00 91.50 87 HIS A C 1
ATOM 717 O O . HIS A 1 87 ? -0.382 -6.287 0.307 1.00 91.50 87 HIS A O 1
ATOM 723 N N . PHE A 1 88 ? -2.292 -5.836 -0.803 1.00 91.69 88 PHE A N 1
ATOM 724 C CA . PHE A 1 88 ? -1.666 -5.710 -2.111 1.00 91.69 88 PHE A CA 1
ATOM 725 C C . PHE A 1 88 ? -0.633 -4.576 -2.126 1.00 91.69 88 PHE A C 1
ATOM 727 O O . PHE A 1 88 ? 0.516 -4.806 -2.491 1.00 91.69 88 PHE A O 1
ATOM 734 N N . LEU A 1 89 ? -0.987 -3.381 -1.645 1.00 93.12 89 LEU A N 1
ATOM 735 C CA . LEU A 1 89 ? -0.067 -2.243 -1.596 1.00 93.12 89 LEU A CA 1
ATOM 736 C C . LEU A 1 89 ? 1.170 -2.525 -0.725 1.00 93.12 89 LEU A C 1
ATOM 738 O O . LEU A 1 89 ? 2.288 -2.237 -1.135 1.00 93.12 89 LEU A O 1
ATOM 742 N N . LEU A 1 90 ? 0.997 -3.119 0.458 1.00 93.75 90 LEU A N 1
ATOM 743 C CA . LEU A 1 90 ? 2.106 -3.491 1.342 1.00 93.75 90 LEU A CA 1
ATOM 744 C C . LEU A 1 90 ? 3.026 -4.542 0.696 1.00 93.75 90 LEU A C 1
ATOM 746 O O . LEU A 1 90 ? 4.234 -4.531 0.940 1.00 93.75 90 LEU A O 1
ATOM 750 N N . SER A 1 91 ? 2.473 -5.426 -0.140 1.00 92.56 91 SER A N 1
ATOM 751 C CA . SER A 1 91 ? 3.242 -6.379 -0.947 1.00 92.56 91 SER A CA 1
ATOM 752 C C . SER A 1 91 ? 4.028 -5.681 -2.053 1.00 92.56 91 SER A C 1
ATOM 754 O O . SER A 1 91 ? 5.215 -5.949 -2.218 1.00 92.56 91 SER A O 1
ATOM 756 N N . GLU A 1 92 ? 3.404 -4.752 -2.777 1.00 91.75 92 GLU A N 1
ATOM 757 C CA . GLU A 1 92 ? 4.073 -3.959 -3.814 1.00 91.75 92 GLU A CA 1
ATOM 758 C C . GLU A 1 92 ? 5.198 -3.084 -3.248 1.00 91.75 92 GLU A C 1
ATOM 760 O O . GLU A 1 92 ? 6.217 -2.878 -3.901 1.00 91.75 92 GLU A O 1
ATOM 765 N N . LEU A 1 93 ? 5.035 -2.618 -2.008 1.00 93.62 93 LEU A N 1
ATOM 766 C CA . LEU A 1 93 ? 6.040 -1.866 -1.261 1.00 93.62 93 LEU A CA 1
ATOM 767 C C . LEU A 1 93 ? 7.148 -2.743 -0.660 1.00 93.62 93 LEU A C 1
ATOM 769 O O . LEU A 1 93 ? 8.078 -2.194 -0.071 1.00 93.62 93 LEU A O 1
ATOM 773 N N . GLY A 1 94 ? 7.066 -4.071 -0.786 1.00 92.81 94 GLY A N 1
ATOM 774 C CA . GLY A 1 94 ? 8.078 -5.004 -0.286 1.00 92.81 94 GLY A CA 1
ATOM 775 C C . GLY A 1 94 ? 8.083 -5.186 1.235 1.00 92.81 94 GLY A C 1
ATOM 776 O O . GLY A 1 94 ? 9.097 -5.594 1.792 1.00 92.81 94 GLY A O 1
ATOM 777 N N . ILE A 1 95 ? 6.978 -4.875 1.924 1.00 95.69 95 ILE A N 1
ATOM 778 C CA . ILE A 1 95 ? 6.904 -4.884 3.397 1.00 95.69 95 ILE A CA 1
ATOM 779 C C . ILE A 1 95 ? 5.829 -5.808 3.964 1.00 95.69 95 ILE A C 1
ATOM 781 O O . ILE A 1 95 ? 5.623 -5.820 5.174 1.00 95.69 95 ILE A O 1
ATOM 785 N N . ALA A 1 96 ? 5.157 -6.611 3.136 1.00 90.81 96 ALA A N 1
ATOM 786 C CA . ALA A 1 96 ? 4.101 -7.522 3.589 1.00 90.81 96 ALA A CA 1
ATOM 787 C C . ALA A 1 96 ? 4.552 -8.500 4.697 1.00 90.81 96 ALA A C 1
ATOM 789 O O . ALA A 1 96 ? 3.745 -8.876 5.543 1.00 90.81 96 ALA A O 1
ATOM 790 N N . SER A 1 97 ? 5.832 -8.885 4.729 1.00 87.50 97 SER A N 1
ATOM 791 C CA . SER A 1 97 ? 6.409 -9.778 5.744 1.00 87.50 97 SER A CA 1
ATOM 792 C C . SER A 1 97 ? 7.008 -9.056 6.959 1.00 87.50 97 SER A C 1
ATOM 794 O O . SER A 1 97 ? 7.472 -9.709 7.893 1.00 87.50 97 SER A O 1
ATOM 796 N N . GLU A 1 98 ? 7.026 -7.722 6.977 1.00 91.69 98 GLU A N 1
ATOM 797 C CA . GLU A 1 98 ? 7.614 -6.955 8.076 1.00 91.69 98 GLU A CA 1
ATOM 798 C C . GLU A 1 98 ? 6.673 -6.869 9.276 1.00 91.69 98 GLU A C 1
ATOM 800 O O . GLU A 1 98 ? 5.467 -6.679 9.139 1.00 91.69 98 GLU A O 1
ATOM 805 N N . SER A 1 99 ? 7.233 -6.901 10.487 1.00 88.38 99 SER A N 1
ATOM 806 C CA . SER A 1 99 ? 6.453 -6.785 11.735 1.00 88.38 99 SER A CA 1
ATOM 807 C C . SER A 1 99 ? 5.639 -5.484 11.857 1.00 88.38 99 SER A C 1
ATOM 809 O O . SER A 1 99 ? 4.648 -5.456 12.587 1.00 88.38 99 SER A O 1
ATOM 811 N N . GLY A 1 100 ? 6.048 -4.423 11.149 1.00 91.56 100 GLY A N 1
ATOM 812 C CA . GLY A 1 100 ? 5.342 -3.140 11.092 1.00 91.56 100 GLY A CA 1
ATOM 813 C C . GLY A 1 100 ? 4.168 -3.108 10.109 1.00 91.56 100 GLY A C 1
ATOM 814 O O . GLY A 1 100 ? 3.331 -2.216 10.215 1.00 91.56 100 GLY A O 1
ATOM 815 N N . SER A 1 101 ? 4.055 -4.080 9.195 1.00 93.69 101 SER A N 1
ATOM 816 C CA . SER A 1 101 ? 2.925 -4.171 8.255 1.00 93.69 101 SER A CA 1
ATOM 817 C C . SER A 1 101 ? 1.594 -4.341 8.984 1.00 93.69 101 SER A C 1
ATOM 819 O O . SER A 1 101 ? 0.609 -3.693 8.645 1.00 93.69 101 SER A O 1
ATOM 821 N N . LYS A 1 102 ? 1.588 -5.149 10.049 1.00 92.69 102 LYS A N 1
ATOM 822 C CA . LYS A 1 102 ? 0.417 -5.371 10.896 1.00 92.69 102 LYS A CA 1
ATOM 823 C C . LYS A 1 102 ? 0.008 -4.111 11.653 1.00 92.69 102 LYS A C 1
ATOM 825 O O . LYS A 1 102 ? -1.179 -3.837 11.754 1.00 92.69 102 LYS A O 1
ATOM 830 N N . ASP A 1 103 ? 0.975 -3.340 12.155 1.00 94.00 103 ASP A N 1
ATOM 831 C CA . ASP A 1 103 ? 0.672 -2.078 12.837 1.00 94.00 103 ASP A CA 1
ATOM 832 C C . ASP A 1 103 ? 0.115 -1.034 11.854 1.00 94.00 103 ASP A C 1
ATOM 834 O O . ASP A 1 103 ? -0.842 -0.343 12.186 1.00 94.00 103 ASP A O 1
ATOM 838 N N . LEU A 1 104 ? 0.663 -0.954 10.632 1.00 94.94 104 LEU A N 1
ATOM 839 C CA . LEU A 1 104 ? 0.130 -0.104 9.557 1.00 94.94 104 LEU A CA 1
ATOM 840 C C . LEU A 1 104 ? -1.290 -0.515 9.154 1.00 94.94 104 LEU A C 1
ATOM 842 O O . LEU A 1 104 ? -2.150 0.343 8.973 1.00 94.94 104 LEU A O 1
ATOM 846 N N . MET A 1 105 ? -1.545 -1.818 9.050 1.00 93.00 105 MET A N 1
ATOM 847 C CA . MET A 1 105 ? -2.877 -2.351 8.777 1.00 93.00 105 MET A CA 1
ATOM 848 C C . MET A 1 105 ? -3.867 -1.958 9.877 1.00 93.00 105 MET A C 1
ATOM 850 O O . MET A 1 105 ? -4.926 -1.410 9.591 1.00 93.00 105 MET A O 1
ATOM 854 N N . ASP A 1 106 ? -3.491 -2.164 11.143 1.00 93.06 106 ASP A N 1
ATOM 855 C CA . ASP A 1 106 ? -4.317 -1.790 12.290 1.00 93.06 106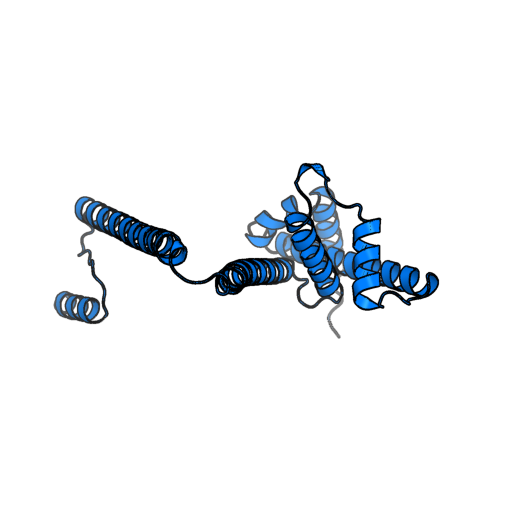 ASP A CA 1
ATOM 856 C C . ASP A 1 106 ? -4.599 -0.267 12.317 1.00 93.06 106 ASP A C 1
ATOM 858 O O . ASP A 1 106 ? -5.708 0.137 12.678 1.00 93.06 106 ASP A O 1
ATOM 862 N N . MET A 1 107 ? -3.638 0.583 11.914 1.00 93.69 107 MET A N 1
ATOM 863 C CA . MET A 1 107 ? -3.849 2.035 11.765 1.00 93.69 107 MET A CA 1
ATOM 864 C C . MET A 1 107 ? -4.872 2.366 10.686 1.00 93.69 107 MET A C 1
ATOM 866 O O . MET A 1 107 ? -5.746 3.199 10.906 1.00 93.69 107 MET A O 1
ATOM 870 N N . LEU A 1 108 ? -4.755 1.740 9.517 1.00 92.69 108 LEU A N 1
ATOM 871 C CA . LEU A 1 108 ? -5.653 1.993 8.394 1.00 92.69 108 LEU A CA 1
ATOM 872 C C . LEU A 1 108 ? -7.065 1.483 8.685 1.00 92.69 108 LEU A C 1
ATOM 874 O O . LEU A 1 108 ? -8.029 2.165 8.356 1.00 92.69 108 LEU A O 1
ATOM 878 N N . ASP A 1 109 ? -7.194 0.352 9.379 1.00 91.56 109 ASP A N 1
ATOM 879 C CA . ASP A 1 109 ? -8.478 -0.137 9.883 1.00 91.56 109 ASP A CA 1
ATOM 880 C C . ASP A 1 109 ? -9.116 0.857 10.869 1.00 91.56 109 ASP A C 1
ATOM 882 O O . ASP A 1 109 ? -10.331 1.061 10.844 1.00 91.56 109 ASP A O 1
ATOM 886 N N . TYR A 1 110 ? -8.314 1.474 11.748 1.00 91.44 110 TYR A N 1
ATOM 887 C CA . TYR A 1 110 ? -8.792 2.526 12.649 1.00 91.44 110 TYR A CA 1
ATOM 888 C C . TYR A 1 110 ? -9.259 3.756 11.867 1.00 91.44 110 TYR A C 1
ATOM 890 O O . TYR A 1 110 ? -10.359 4.240 12.111 1.00 91.44 110 TYR A O 1
ATOM 898 N N . LEU A 1 111 ? -8.466 4.227 10.901 1.00 90.38 111 LEU A N 1
ATOM 899 C CA . LEU A 1 111 ? -8.807 5.392 10.081 1.00 90.38 111 LEU A CA 1
ATOM 900 C C . LEU A 1 111 ? -10.058 5.159 9.231 1.00 90.38 111 LEU A C 1
ATOM 902 O O . LEU A 1 111 ? -10.900 6.045 9.144 1.00 90.38 111 LEU A O 1
ATOM 906 N N . TYR A 1 112 ? -10.214 3.959 8.668 1.00 88.50 112 TYR A N 1
ATOM 907 C CA . TYR A 1 112 ? -11.407 3.587 7.914 1.00 88.50 112 TYR A CA 1
ATOM 908 C C . TYR A 1 112 ? -12.664 3.681 8.782 1.00 88.50 112 TYR A C 1
ATOM 910 O O . TYR A 1 112 ? -13.665 4.242 8.354 1.00 88.50 112 TYR A O 1
ATOM 918 N N . LYS A 1 113 ? -12.618 3.168 10.020 1.00 87.06 113 LYS A N 1
ATOM 919 C CA . LYS A 1 113 ? -13.741 3.281 10.968 1.00 87.06 113 LYS A CA 1
ATOM 920 C C . LYS A 1 113 ? -13.976 4.723 11.400 1.00 87.06 113 LYS A C 1
ATOM 922 O O . LYS A 1 113 ? -15.114 5.172 11.419 1.00 87.06 113 LYS A O 1
ATOM 927 N N . TYR A 1 114 ? -12.896 5.448 11.681 1.00 86.56 114 TYR A N 1
ATOM 928 C CA . TYR A 1 114 ? -12.957 6.853 12.057 1.00 86.56 114 TYR A CA 1
ATOM 929 C C . TYR A 1 114 ? -13.679 7.686 10.991 1.00 86.56 114 TYR A C 1
ATOM 931 O O . TYR A 1 114 ? -14.516 8.504 11.351 1.00 86.56 114 TYR A O 1
ATOM 939 N N . GLU A 1 115 ? -13.425 7.436 9.703 1.00 84.50 115 GLU A N 1
ATOM 940 C CA . GLU A 1 115 ? -14.104 8.098 8.579 1.00 84.50 115 GLU A CA 1
ATOM 941 C C . GLU A 1 115 ? -15.597 7.735 8.460 1.00 84.50 115 GLU A C 1
ATOM 943 O O . GLU A 1 115 ? -16.385 8.548 7.985 1.00 84.50 115 GLU A O 1
ATOM 948 N N . GLN A 1 116 ? -16.014 6.537 8.891 1.00 80.75 116 GLN A N 1
ATOM 949 C CA . GLN A 1 116 ? -17.439 6.174 8.912 1.00 80.75 116 GLN A CA 1
ATOM 950 C C . GLN A 1 116 ? -18.194 6.862 10.054 1.00 80.75 116 GLN A C 1
ATOM 952 O O . GLN A 1 116 ? -19.345 7.260 9.877 1.00 80.75 116 GLN A O 1
ATOM 957 N N . ASP A 1 117 ? -17.550 6.978 11.216 1.00 78.38 117 ASP A N 1
ATOM 958 C CA . ASP A 1 117 ? -18.176 7.482 12.441 1.00 78.38 117 ASP A CA 1
ATOM 959 C C . ASP A 1 117 ? -18.117 9.016 12.545 1.00 78.38 117 ASP A C 1
ATOM 961 O O . ASP A 1 117 ? -18.980 9.627 13.176 1.00 78.38 117 ASP A O 1
ATOM 965 N N . ASN A 1 118 ? -17.117 9.644 11.919 1.00 73.69 118 ASN A N 1
ATOM 966 C CA . ASN A 1 118 ? -16.890 11.085 11.963 1.00 73.69 118 ASN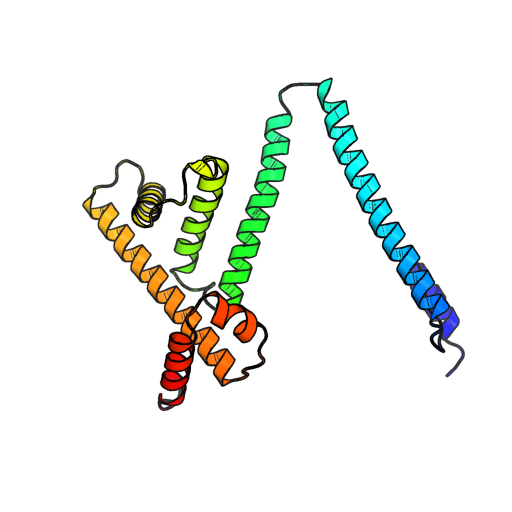 A CA 1
ATOM 967 C C . ASN A 1 118 ? -17.143 11.703 10.587 1.00 73.69 118 ASN A C 1
ATOM 969 O O . ASN A 1 118 ? -16.547 11.317 9.583 1.00 73.69 118 ASN A O 1
ATOM 973 N N . THR A 1 119 ? -18.012 12.711 10.530 1.00 60.50 119 THR A N 1
ATOM 974 C CA . THR A 1 119 ? -18.192 13.513 9.314 1.00 60.50 119 THR A CA 1
ATOM 975 C C . THR A 1 119 ? -16.902 14.272 8.995 1.00 60.50 119 THR A C 1
ATOM 977 O O . THR A 1 119 ? -16.224 14.722 9.916 1.00 60.50 119 THR A O 1
ATOM 980 N N . LEU A 1 120 ? -16.605 14.489 7.705 1.00 56.47 120 LEU A N 1
ATOM 981 C CA . LEU A 1 120 ? -15.431 15.224 7.179 1.00 56.47 120 LEU A CA 1
ATOM 982 C C . LEU A 1 120 ? -15.106 16.558 7.895 1.00 56.47 120 LEU A C 1
ATOM 984 O O . LEU A 1 120 ? -13.978 17.038 7.809 1.00 56.47 120 LEU A O 1
ATOM 988 N N . GLU A 1 121 ? -16.067 17.146 8.609 1.00 59.72 121 GLU A N 1
ATOM 989 C CA . GLU A 1 121 ? -15.915 18.355 9.427 1.00 59.72 121 GLU A CA 1
ATOM 990 C C . GLU A 1 121 ? -15.045 18.170 10.686 1.00 59.72 121 GLU A C 1
ATOM 992 O O . GLU A 1 121 ? -14.436 19.132 11.146 1.00 59.72 121 GLU A O 1
ATOM 997 N N . GLN A 1 122 ? -14.937 16.952 11.234 1.00 61.91 122 GLN A N 1
ATOM 998 C CA . GLN A 1 122 ? -14.141 16.661 12.441 1.00 61.91 122 GLN A CA 1
ATOM 999 C C . GLN A 1 122 ? -12.633 16.527 12.165 1.00 61.91 122 GLN A C 1
ATOM 1001 O O . GLN A 1 122 ? -11.835 16.465 13.101 1.00 61.91 122 GLN A O 1
ATOM 1006 N N . GLY A 1 123 ? -12.226 16.579 10.893 1.00 74.06 123 GLY A N 1
ATOM 1007 C CA . GLY A 1 123 ? -10.823 16.585 10.490 1.00 74.06 123 GLY A CA 1
ATOM 1008 C C . GLY A 1 123 ? -10.135 15.224 10.617 1.00 74.06 123 GLY A C 1
ATOM 1009 O O . GLY A 1 123 ? -10.760 14.193 10.841 1.00 74.06 123 GLY A O 1
ATOM 1010 N N . PHE A 1 124 ? -8.819 15.211 10.405 1.00 83.19 124 PHE A N 1
ATOM 1011 C CA . PHE A 1 124 ? -8.001 13.999 10.474 1.00 83.19 124 PHE A CA 1
ATOM 1012 C C . PHE A 1 124 ? -7.459 13.804 11.901 1.00 83.19 124 PHE A C 1
ATOM 1014 O O . PHE A 1 124 ? -6.929 14.767 12.466 1.00 83.19 124 PHE A O 1
ATOM 1021 N N . PRO A 1 125 ? -7.530 12.591 12.485 1.00 88.31 125 PRO A N 1
ATOM 1022 C CA . PRO A 1 125 ? -7.085 12.366 13.854 1.00 88.31 125 PRO A CA 1
ATOM 1023 C C . PRO A 1 125 ? -5.573 12.555 13.973 1.00 88.31 125 PRO A C 1
ATOM 1025 O O . PRO A 1 125 ? -4.795 12.220 13.075 1.00 88.31 125 PRO A O 1
ATOM 1028 N N . SER A 1 126 ? -5.127 13.073 15.113 1.00 91.06 126 SER A N 1
ATOM 1029 C CA . SER A 1 126 ? -3.704 13.276 15.354 1.00 91.06 126 SER A CA 1
ATOM 1030 C C . SER A 1 126 ? -2.966 11.939 15.450 1.00 91.06 126 SER A C 1
ATOM 1032 O O . SER A 1 126 ? -3.492 10.926 15.913 1.00 91.06 126 SER A O 1
ATOM 1034 N N . LEU A 1 127 ? -1.679 11.936 15.093 1.00 90.12 127 LEU A N 1
ATOM 1035 C CA . LEU A 1 127 ? -0.854 10.728 15.183 1.00 90.12 127 LEU A CA 1
ATOM 1036 C C . LEU A 1 127 ? -0.816 10.156 16.610 1.00 90.12 127 LEU A C 1
ATOM 1038 O O . LEU A 1 127 ? -0.789 8.941 16.798 1.00 90.12 127 LEU A O 1
ATOM 1042 N N . LYS A 1 128 ? -0.842 11.032 17.623 1.00 90.44 128 LYS A N 1
ATOM 1043 C CA . LYS A 1 128 ? -0.900 10.628 19.030 1.00 90.44 128 LYS A CA 1
ATOM 1044 C C . LYS A 1 128 ? -2.189 9.859 19.324 1.00 90.44 128 LYS A C 1
ATOM 1046 O O . LYS A 1 128 ? -2.112 8.803 19.941 1.00 90.44 128 LYS A O 1
ATOM 1051 N N . GLU A 1 129 ? -3.337 10.350 18.866 1.00 89.81 129 GLU A N 1
ATOM 1052 C CA . GLU A 1 129 ? -4.632 9.683 19.056 1.00 89.81 129 GLU A CA 1
ATOM 1053 C C . GLU A 1 129 ? -4.683 8.334 18.348 1.00 89.81 129 GLU A C 1
ATOM 1055 O O . GLU A 1 129 ? -5.128 7.361 18.952 1.00 89.81 129 GLU A O 1
ATOM 1060 N N . ILE A 1 130 ? -4.169 8.240 17.117 1.00 92.75 130 ILE A N 1
ATOM 1061 C CA . ILE A 1 130 ? -4.103 6.969 16.381 1.00 92.75 130 ILE A CA 1
ATOM 1062 C C . ILE A 1 130 ? -3.341 5.927 17.211 1.00 92.75 130 ILE A C 1
ATOM 1064 O O . ILE A 1 130 ? -3.855 4.845 17.482 1.00 92.75 130 ILE A O 1
ATOM 1068 N N . PHE A 1 131 ? -2.135 6.260 17.679 1.00 93.25 131 PHE A N 1
ATOM 1069 C CA . PHE A 1 131 ? -1.330 5.333 18.479 1.00 93.25 131 PHE A CA 1
ATOM 1070 C C . PHE A 1 131 ? -1.964 4.974 19.828 1.00 93.25 131 PHE A C 1
ATOM 1072 O O . PHE A 1 131 ? -1.857 3.823 20.247 1.00 93.25 131 PHE A O 1
ATOM 1079 N N . MET A 1 132 ? -2.623 5.923 20.499 1.00 89.94 132 MET A N 1
ATOM 1080 C CA . MET A 1 132 ? -3.322 5.653 21.761 1.00 89.94 132 MET A CA 1
ATOM 1081 C C . MET A 1 132 ? -4.482 4.675 21.548 1.00 89.94 132 MET A C 1
ATOM 1083 O O . MET A 1 132 ? -4.569 3.684 22.268 1.00 89.94 132 MET A O 1
ATOM 1087 N N . ASN A 1 133 ? -5.301 4.886 20.512 1.00 90.25 133 ASN A N 1
ATOM 1088 C CA . ASN A 1 133 ? -6.403 3.985 20.164 1.00 90.25 133 ASN A CA 1
ATOM 1089 C C . ASN A 1 133 ? -5.906 2.581 19.797 1.00 90.25 133 ASN A C 1
ATOM 1091 O O . ASN A 1 133 ? -6.478 1.579 20.222 1.00 90.25 133 ASN A O 1
ATOM 1095 N N . LEU A 1 134 ? -4.808 2.485 19.040 1.00 91.44 134 LEU A N 1
ATOM 1096 C CA . LEU A 1 134 ? -4.185 1.198 18.730 1.00 91.44 134 LEU A CA 1
ATOM 1097 C C . LEU A 1 134 ? -3.720 0.454 19.979 1.00 91.44 134 LEU A C 1
ATOM 1099 O O . LEU A 1 134 ? -3.902 -0.760 20.084 1.00 91.44 134 LEU A O 1
ATOM 1103 N N . ALA A 1 135 ? -3.096 1.178 20.903 1.00 90.50 135 ALA A N 1
ATOM 1104 C CA . ALA A 1 135 ? -2.569 0.612 22.128 1.00 90.50 135 ALA A CA 1
ATOM 1105 C C . ALA A 1 135 ? -3.708 0.143 23.050 1.00 90.50 135 ALA A C 1
ATOM 1107 O O . ALA A 1 135 ? -3.674 -0.997 23.509 1.00 90.50 135 ALA A O 1
ATOM 1108 N N . GLN A 1 136 ? -4.767 0.944 23.204 1.00 88.31 136 GLN A N 1
ATOM 1109 C CA . GLN A 1 136 ? -5.985 0.567 23.935 1.00 88.31 136 GLN A CA 1
ATOM 1110 C C . GLN A 1 136 ? -6.678 -0.654 23.315 1.00 88.31 136 GLN A C 1
ATOM 1112 O O . GLN A 1 136 ? -6.984 -1.610 24.020 1.00 88.31 136 GLN A O 1
ATOM 1117 N N . LYS A 1 137 ? -6.819 -0.708 21.983 1.00 87.88 137 LYS A N 1
ATOM 1118 C CA . LYS A 1 137 ? -7.388 -1.870 21.271 1.00 87.88 137 LYS A CA 1
ATOM 1119 C C . LYS A 1 137 ? -6.611 -3.171 21.532 1.00 87.88 137 LYS A C 1
ATOM 1121 O O . LYS A 1 137 ? -7.197 -4.249 21.475 1.00 87.88 137 LYS A O 1
ATOM 1126 N N . LYS A 1 138 ? -5.292 -3.101 21.750 1.00 86.06 138 LYS A N 1
ATOM 1127 C CA . LYS A 1 138 ? -4.423 -4.281 21.934 1.00 86.06 138 LYS A CA 1
ATOM 1128 C C . LYS A 1 138 ? -4.250 -4.698 23.392 1.00 86.06 138 LYS A C 1
ATOM 1130 O O . LYS A 1 138 ? -4.173 -5.896 23.644 1.00 86.06 138 LYS A O 1
ATOM 1135 N N . LEU A 1 139 ? -4.126 -3.736 24.305 1.00 86.06 139 LEU A N 1
ATOM 1136 C CA . LEU A 1 139 ? -3.851 -3.972 25.727 1.00 86.06 139 LEU A CA 1
ATOM 1137 C C . LEU A 1 139 ? -5.130 -3.986 26.585 1.00 86.06 139 LEU A C 1
ATOM 1139 O O . LEU A 1 139 ? -5.122 -4.562 27.668 1.00 86.06 139 LEU A O 1
ATOM 1143 N N . GLY A 1 140 ? -6.228 -3.410 26.089 1.00 81.00 140 GLY A N 1
ATOM 1144 C CA . GLY A 1 140 ? -7.489 -3.248 26.814 1.00 81.00 140 GLY A CA 1
ATOM 1145 C C . GLY A 1 140 ? -7.541 -1.977 27.670 1.00 81.00 140 GLY A C 1
ATOM 1146 O O . GLY A 1 140 ? -6.529 -1.316 27.904 1.00 81.00 140 GLY A O 1
ATOM 1147 N N . ASP A 1 141 ? -8.738 -1.647 28.162 1.00 73.94 141 ASP A N 1
ATOM 1148 C CA . ASP A 1 141 ? -9.023 -0.392 28.884 1.00 73.94 141 ASP A CA 1
ATOM 1149 C C . ASP A 1 141 ? -8.388 -0.309 30.285 1.00 73.94 141 ASP A C 1
ATOM 1151 O O . ASP A 1 141 ? -8.394 0.748 30.910 1.00 73.94 141 ASP A O 1
ATOM 1155 N N . SER A 1 142 ? -7.840 -1.415 30.798 1.00 72.88 142 SER A N 1
ATOM 1156 C CA . SER A 1 142 ? -7.205 -1.501 32.124 1.00 72.88 142 SER A CA 1
ATOM 1157 C C . SER A 1 142 ? -5.673 -1.477 32.081 1.00 72.88 142 SER A C 1
ATOM 1159 O O . SER A 1 142 ? -5.034 -1.784 33.084 1.00 72.88 142 SER A O 1
ATOM 1161 N N . ALA A 1 143 ? -5.078 -1.154 30.931 1.00 78.00 143 ALA A N 1
ATOM 1162 C CA . ALA A 1 143 ? -3.629 -1.105 30.774 1.00 78.00 143 ALA A CA 1
ATOM 1163 C C . ALA A 1 143 ? -3.009 0.068 31.546 1.00 78.00 143 ALA A C 1
ATOM 1165 O O . ALA A 1 143 ? -3.524 1.187 31.520 1.00 78.00 143 ALA A O 1
ATOM 1166 N N . GLU A 1 144 ? -1.865 -0.165 32.189 1.00 85.06 144 GLU A N 1
ATOM 1167 C CA . GLU A 1 144 ? -1.132 0.907 32.861 1.00 85.06 144 GLU A CA 1
ATOM 1168 C C . GLU A 1 144 ? -0.521 1.893 31.848 1.00 85.06 144 GLU A C 1
ATOM 1170 O O . GLU A 1 144 ? -0.044 1.513 30.773 1.00 85.06 144 GLU A O 1
ATOM 1175 N N . ASP A 1 145 ? -0.429 3.173 32.225 1.00 84.44 145 ASP A N 1
ATOM 1176 C CA . ASP A 1 145 ? 0.162 4.236 31.393 1.00 84.44 145 ASP A CA 1
ATOM 1177 C C . ASP A 1 145 ? 1.588 3.910 30.909 1.00 84.44 145 ASP A C 1
ATOM 1179 O O . ASP A 1 145 ? 2.009 4.328 29.823 1.00 84.44 145 ASP A O 1
ATOM 1183 N N . ALA A 1 146 ? 2.360 3.177 31.716 1.00 86.88 146 ALA A N 1
ATOM 1184 C CA . ALA A 1 146 ? 3.714 2.756 31.372 1.00 86.88 146 ALA A CA 1
ATOM 1185 C C . ALA A 1 146 ? 3.726 1.705 30.248 1.00 86.88 146 ALA A C 1
ATOM 1187 O O . ALA A 1 146 ? 4.543 1.793 29.324 1.00 86.88 146 ALA A O 1
ATOM 1188 N N 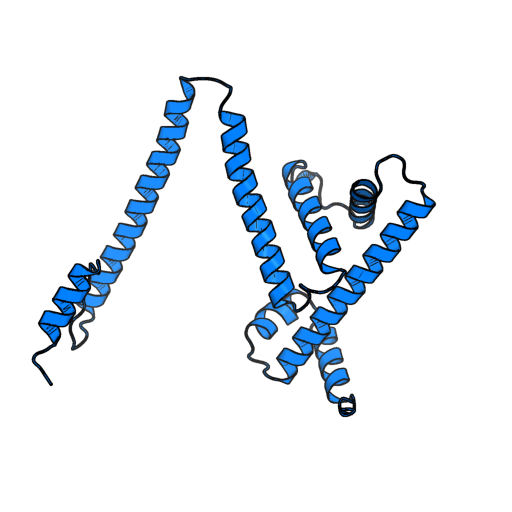. GLU A 1 147 ? 2.803 0.744 30.291 1.00 88.19 147 GLU A N 1
ATOM 1189 C CA . GLU A 1 147 ? 2.655 -0.291 29.266 1.00 88.19 147 GLU A CA 1
ATOM 1190 C C . GLU A 1 147 ? 2.166 0.305 27.948 1.00 88.19 147 GLU A C 1
ATOM 1192 O O . GLU A 1 147 ? 2.713 -0.005 26.884 1.00 88.19 147 GLU A O 1
ATOM 1197 N N . LEU A 1 148 ? 1.216 1.242 28.027 1.00 88.31 148 LEU A N 1
ATOM 1198 C CA . LEU A 1 148 ? 0.698 1.971 26.875 1.00 88.31 148 LEU A CA 1
ATOM 1199 C C . LEU A 1 148 ? 1.819 2.716 26.140 1.00 88.31 148 LEU A C 1
ATOM 1201 O O . LEU A 1 148 ? 2.005 2.550 24.933 1.00 88.31 148 LEU A O 1
ATOM 1205 N N . LYS A 1 149 ? 2.634 3.485 26.876 1.00 90.62 149 LYS A N 1
ATOM 1206 C CA . LYS A 1 149 ? 3.795 4.193 26.312 1.00 90.62 149 LYS A CA 1
ATOM 1207 C C . LYS A 1 149 ? 4.785 3.226 25.669 1.00 90.62 149 LYS A C 1
ATOM 1209 O O . LYS A 1 149 ? 5.243 3.474 24.554 1.00 90.62 149 LYS A O 1
ATOM 1214 N N . ARG A 1 150 ? 5.096 2.110 26.336 1.00 92.00 150 ARG A N 1
ATOM 1215 C CA . ARG A 1 150 ? 6.029 1.102 25.815 1.00 92.00 150 ARG A CA 1
ATOM 1216 C C . ARG A 1 150 ? 5.527 0.483 24.511 1.00 92.00 150 ARG A C 1
ATOM 1218 O O . ARG A 1 150 ? 6.309 0.337 23.571 1.00 92.00 150 ARG A O 1
ATOM 1225 N N . PHE A 1 151 ? 4.240 0.151 24.434 1.00 92.50 151 PHE A N 1
ATOM 1226 C CA . PHE A 1 151 ? 3.628 -0.375 23.218 1.00 92.50 151 PHE A CA 1
ATOM 1227 C C . PHE A 1 151 ? 3.686 0.638 22.072 1.00 92.50 151 PHE A C 1
ATOM 1229 O O . PHE A 1 151 ? 4.078 0.279 20.960 1.00 92.50 151 PHE A O 1
ATOM 1236 N N . ILE A 1 152 ? 3.345 1.902 22.341 1.00 93.62 152 ILE A N 1
ATOM 1237 C CA . ILE A 1 152 ? 3.362 2.971 21.336 1.00 93.62 152 ILE A CA 1
ATOM 1238 C C . ILE A 1 152 ? 4.768 3.149 20.759 1.00 93.62 152 ILE A C 1
ATOM 1240 O O . ILE A 1 152 ? 4.928 3.172 19.539 1.00 93.62 152 ILE A O 1
ATOM 1244 N N . GLU A 1 153 ? 5.797 3.219 21.604 1.00 95.06 153 GLU A N 1
ATOM 1245 C CA . GLU A 1 153 ? 7.180 3.366 21.135 1.00 95.06 153 GLU A CA 1
ATOM 1246 C C . GLU A 1 153 ? 7.658 2.139 20.343 1.00 95.06 153 GLU A C 1
ATOM 1248 O O . GLU A 1 153 ? 8.287 2.280 19.290 1.00 95.06 153 GLU A O 1
ATOM 1253 N N . ALA A 1 154 ? 7.287 0.930 20.773 1.00 94.50 154 ALA A N 1
ATOM 1254 C CA . ALA A 1 154 ? 7.592 -0.290 20.030 1.00 94.50 154 ALA A CA 1
ATOM 1255 C C . ALA A 1 154 ? 6.884 -0.336 18.662 1.00 94.50 154 ALA A C 1
ATOM 1257 O O . ALA A 1 154 ? 7.495 -0.717 17.662 1.00 94.50 154 ALA A O 1
ATOM 1258 N N . SER A 1 155 ? 5.610 0.061 18.599 1.00 94.81 155 SER A N 1
ATOM 1259 C CA . SER A 1 155 ? 4.825 0.139 17.361 1.00 94.81 155 SER A CA 1
ATOM 1260 C C . SER A 1 155 ? 5.410 1.176 16.394 1.00 94.81 155 SER A C 1
ATOM 1262 O O . SER A 1 155 ? 5.709 0.843 15.247 1.00 94.81 155 SER A O 1
ATOM 1264 N N . LYS A 1 156 ? 5.722 2.391 16.872 1.00 95.50 156 LYS A N 1
ATOM 1265 C CA . LYS A 1 156 ? 6.425 3.424 16.087 1.00 95.50 156 LYS A CA 1
ATOM 1266 C C . LYS A 1 156 ? 7.709 2.892 15.468 1.00 95.50 156 LYS A C 1
ATOM 1268 O O . LYS A 1 156 ? 7.967 3.120 14.287 1.00 95.50 156 LYS A O 1
ATOM 1273 N N . GLN A 1 157 ? 8.519 2.185 16.254 1.00 96.31 157 GLN A N 1
ATOM 1274 C CA . GLN A 1 157 ? 9.793 1.672 15.769 1.00 96.31 157 GLN A CA 1
ATOM 1275 C C . GLN A 1 157 ? 9.612 0.554 14.736 1.00 96.31 157 GLN A C 1
ATOM 1277 O O . GLN A 1 157 ? 10.346 0.524 13.748 1.00 96.31 157 GLN A O 1
ATOM 1282 N N . ARG A 1 158 ? 8.628 -0.338 14.912 1.00 96.44 158 ARG A N 1
ATOM 1283 C CA . ARG A 1 158 ? 8.295 -1.364 13.910 1.00 96.44 158 ARG A CA 1
ATOM 1284 C C . ARG A 1 158 ? 7.829 -0.741 12.595 1.00 96.44 158 ARG A C 1
ATOM 1286 O O . ARG A 1 158 ? 8.338 -1.124 11.544 1.00 96.44 158 ARG A O 1
ATOM 1293 N N . ILE A 1 159 ? 6.958 0.267 12.655 1.00 96.31 159 ILE A N 1
ATOM 1294 C CA . ILE A 1 159 ? 6.502 1.016 11.475 1.00 96.31 159 ILE A CA 1
ATOM 1295 C C . ILE A 1 159 ? 7.675 1.726 10.793 1.00 96.31 159 ILE A C 1
ATOM 1297 O O . ILE A 1 159 ? 7.852 1.593 9.586 1.00 96.31 159 ILE A O 1
ATOM 1301 N N . ARG A 1 160 ? 8.531 2.420 11.554 1.00 96.12 160 ARG A N 1
ATOM 1302 C CA . ARG A 1 160 ? 9.718 3.097 11.011 1.00 96.12 160 ARG A CA 1
ATOM 1303 C C . ARG A 1 160 ? 10.636 2.123 10.269 1.00 96.12 160 ARG A C 1
ATOM 1305 O O . ARG A 1 160 ? 11.103 2.443 9.180 1.00 96.12 160 ARG A O 1
ATOM 1312 N N . ARG A 1 161 ? 10.879 0.936 10.838 1.00 95.75 161 ARG A N 1
ATOM 1313 C CA . ARG A 1 161 ? 11.677 -0.115 10.188 1.00 95.75 161 ARG A CA 1
ATOM 1314 C C . ARG A 1 161 ? 11.019 -0.606 8.900 1.00 95.75 161 ARG A C 1
ATOM 1316 O O . ARG A 1 161 ? 11.715 -0.703 7.899 1.00 95.75 161 ARG A O 1
ATOM 1323 N N . ALA A 1 162 ? 9.709 -0.851 8.906 1.00 96.75 162 ALA A N 1
ATOM 1324 C CA . ALA A 1 162 ? 8.982 -1.257 7.704 1.00 96.75 162 ALA A CA 1
ATOM 1325 C C . ALA A 1 162 ? 9.088 -0.193 6.598 1.00 96.75 162 ALA A C 1
ATOM 1327 O O . ALA A 1 162 ? 9.490 -0.510 5.486 1.00 96.75 162 ALA A O 1
ATOM 1328 N N . ILE A 1 163 ? 8.843 1.084 6.909 1.00 95.94 163 ILE A N 1
ATOM 1329 C CA . ILE A 1 163 ? 8.979 2.190 5.943 1.00 95.94 163 ILE A CA 1
ATOM 1330 C C . ILE A 1 163 ? 10.398 2.245 5.359 1.00 95.94 163 ILE A C 1
ATOM 1332 O O . ILE A 1 163 ? 10.562 2.405 4.151 1.00 95.94 163 ILE A O 1
ATOM 1336 N N . TYR A 1 164 ? 11.427 2.063 6.193 1.00 95.38 164 TYR A N 1
ATOM 1337 C CA . TYR A 1 164 ? 12.811 2.021 5.722 1.00 95.38 164 TYR A CA 1
ATOM 1338 C C . TYR A 1 164 ? 13.077 0.834 4.785 1.00 95.38 164 TYR A C 1
ATOM 1340 O O . TYR A 1 164 ? 13.746 1.000 3.769 1.00 95.38 164 TYR A O 1
ATOM 1348 N N . GLN A 1 165 ? 12.520 -0.346 5.074 1.00 95.81 165 GLN A N 1
ATOM 1349 C CA . GLN A 1 165 ? 12.629 -1.490 4.164 1.00 95.81 165 GLN A CA 1
ATOM 1350 C C . GLN A 1 165 ? 11.910 -1.253 2.838 1.00 95.81 165 GLN A C 1
ATOM 1352 O O . GLN A 1 165 ? 12.442 -1.617 1.792 1.00 95.81 165 GLN A O 1
ATOM 1357 N N . SER A 1 166 ? 10.759 -0.578 2.853 1.00 96.50 166 SER A N 1
ATOM 1358 C CA . SER A 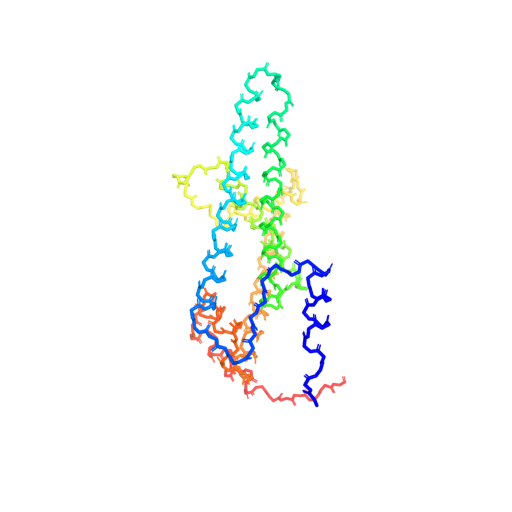1 166 ? 10.083 -0.184 1.615 1.00 96.50 166 SER A CA 1
ATOM 1359 C C . SER A 1 166 ? 10.939 0.762 0.772 1.00 96.50 166 SER A C 1
ATOM 1361 O O . SER A 1 166 ? 11.075 0.567 -0.435 1.00 96.50 166 SER A O 1
ATOM 1363 N N . LEU A 1 167 ? 11.586 1.742 1.411 1.00 96.19 167 LEU A N 1
ATOM 1364 C CA . LEU A 1 167 ? 12.519 2.641 0.736 1.00 96.19 167 LEU A CA 1
ATOM 1365 C C . LEU A 1 167 ? 13.698 1.874 0.119 1.00 96.19 167 LEU A C 1
ATOM 1367 O O . LEU A 1 167 ? 14.060 2.146 -1.024 1.00 96.19 167 LEU A O 1
ATOM 1371 N N . ASN A 1 168 ? 14.271 0.906 0.844 1.00 95.50 168 ASN A N 1
ATOM 1372 C CA . ASN A 1 168 ? 15.334 0.040 0.323 1.00 95.50 168 ASN A CA 1
ATOM 1373 C C . ASN A 1 168 ? 14.857 -0.738 -0.901 1.00 95.50 168 ASN A C 1
ATOM 1375 O O . ASN A 1 168 ? 15.524 -0.722 -1.928 1.00 95.50 168 ASN A O 1
ATOM 1379 N N . HIS A 1 169 ? 13.684 -1.368 -0.804 1.00 95.00 169 HIS A N 1
ATOM 1380 C CA . HIS A 1 169 ? 13.094 -2.141 -1.888 1.00 95.00 169 HIS A CA 1
ATOM 1381 C C . HIS A 1 169 ? 12.906 -1.295 -3.153 1.00 95.00 169 HIS A C 1
ATOM 1383 O O . HIS A 1 169 ? 13.372 -1.678 -4.226 1.00 95.00 169 HIS A O 1
ATOM 1389 N N . LEU A 1 170 ? 12.290 -0.115 -3.027 1.00 95.44 170 LEU A N 1
ATOM 1390 C CA . LEU A 1 170 ? 12.086 0.795 -4.154 1.00 95.44 170 LEU A CA 1
ATOM 1391 C C . LEU A 1 170 ? 13.415 1.312 -4.715 1.00 95.44 170 LEU A C 1
ATOM 1393 O O . LEU A 1 170 ? 13.588 1.336 -5.929 1.00 95.44 170 LEU A O 1
ATOM 1397 N N . ALA A 1 171 ? 14.379 1.677 -3.868 1.00 95.06 171 ALA A N 1
ATOM 1398 C CA . ALA A 1 171 ? 15.699 2.105 -4.324 1.00 95.06 171 ALA A CA 1
ATOM 1399 C C . ALA A 1 171 ? 16.427 0.993 -5.102 1.00 95.06 171 ALA A C 1
ATOM 1401 O O . ALA A 1 171 ? 17.002 1.264 -6.155 1.00 95.06 171 ALA A O 1
ATOM 1402 N N . SER A 1 172 ? 16.357 -0.260 -4.642 1.00 94.44 172 SER A N 1
ATOM 1403 C CA . SER A 1 172 ? 16.904 -1.419 -5.358 1.00 94.44 172 SER A CA 1
ATOM 1404 C C . SER A 1 172 ? 16.214 -1.654 -6.703 1.00 94.44 172 SER A C 1
ATOM 1406 O O . SER A 1 172 ? 16.895 -1.931 -7.692 1.00 94.44 172 SER A O 1
ATOM 1408 N N . LEU A 1 173 ? 14.884 -1.508 -6.768 1.00 93.75 173 LEU A N 1
ATOM 1409 C CA . LEU A 1 173 ? 14.146 -1.580 -8.033 1.00 93.75 173 LEU A CA 1
ATOM 1410 C C . LEU A 1 173 ? 14.605 -0.488 -8.998 1.00 93.75 173 LEU A C 1
ATOM 1412 O O . LEU A 1 173 ? 14.953 -0.809 -10.127 1.00 93.75 173 LEU A O 1
ATOM 1416 N N . GLY A 1 174 ? 14.689 0.764 -8.543 1.00 92.56 174 GLY A N 1
ATOM 1417 C CA . GLY A 1 174 ? 15.132 1.884 -9.375 1.00 92.56 174 GLY A CA 1
ATOM 1418 C C . GLY A 1 174 ? 16.582 1.762 -9.846 1.00 92.56 174 GLY A C 1
ATOM 1419 O O . GLY A 1 174 ? 16.898 2.200 -10.945 1.00 92.56 174 GLY A O 1
ATOM 1420 N N . LEU A 1 175 ? 17.468 1.155 -9.046 1.00 93.19 175 LEU A N 1
ATOM 1421 C CA . LEU A 1 175 ? 18.854 0.885 -9.452 1.00 93.19 175 LEU A CA 1
ATOM 1422 C C . LEU A 1 175 ? 18.937 -0.203 -10.526 1.00 93.19 175 LEU A C 1
ATOM 1424 O O . LEU A 1 175 ? 19.814 -0.150 -11.383 1.00 93.19 175 LEU A O 1
ATOM 1428 N N . THR A 1 176 ? 18.041 -1.188 -10.459 1.00 92.56 176 THR A N 1
ATOM 1429 C CA . THR A 1 176 ? 17.989 -2.299 -11.417 1.00 92.56 176 THR A CA 1
ATOM 1430 C C . THR A 1 176 ? 17.331 -1.863 -12.726 1.00 92.56 176 THR A C 1
ATOM 1432 O O . THR A 1 176 ? 17.835 -2.165 -13.80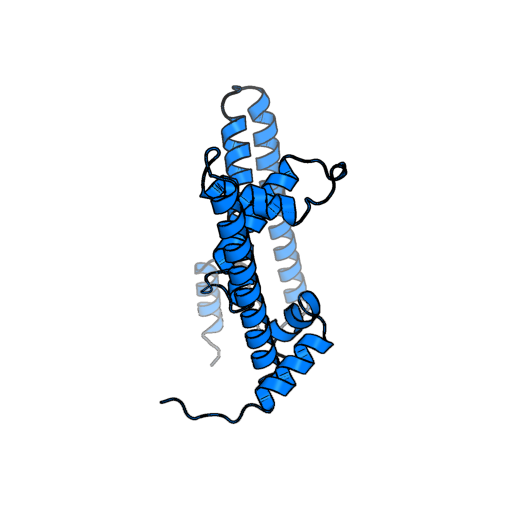4 1.00 92.56 176 THR A O 1
ATOM 1435 N N . ASP A 1 177 ? 16.206 -1.155 -12.629 1.00 92.25 177 ASP A N 1
ATOM 1436 C CA . ASP A 1 177 ? 15.413 -0.665 -13.751 1.00 92.25 177 ASP A CA 1
ATOM 1437 C C . ASP A 1 177 ? 14.619 0.589 -13.341 1.00 92.25 177 ASP A C 1
ATOM 1439 O O . ASP A 1 177 ? 13.607 0.518 -12.639 1.00 92.25 177 ASP A O 1
ATOM 1443 N N . PHE A 1 178 ? 15.057 1.755 -13.818 1.00 89.50 178 PHE A N 1
ATOM 1444 C CA . PHE A 1 178 ? 14.371 3.030 -13.584 1.00 89.50 178 PHE A CA 1
ATOM 1445 C C . PHE A 1 178 ? 12.974 3.099 -14.218 1.00 89.50 178 PHE A C 1
ATOM 1447 O O . PHE A 1 178 ? 12.169 3.924 -13.790 1.00 89.50 178 PHE A O 1
ATOM 1454 N N . LEU 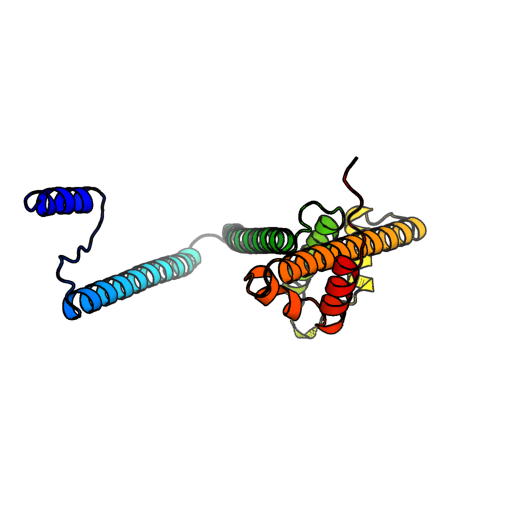A 1 179 ? 12.683 2.260 -15.220 1.00 90.88 179 LEU A N 1
ATOM 1455 C CA . LEU A 1 179 ? 11.378 2.175 -15.882 1.00 90.88 179 LEU A CA 1
ATOM 1456 C C . LEU A 1 179 ? 10.469 1.121 -15.238 1.00 90.88 179 LEU A C 1
ATOM 1458 O O . LEU A 1 179 ? 9.389 0.832 -15.757 1.00 90.88 179 LEU A O 1
ATOM 1462 N N . ASN A 1 180 ? 10.877 0.542 -14.104 1.00 91.50 180 ASN A N 1
ATOM 1463 C CA . ASN A 1 180 ? 10.047 -0.406 -13.387 1.00 91.50 180 ASN A CA 1
ATOM 1464 C C . ASN A 1 180 ? 8.729 0.271 -12.955 1.00 91.50 180 ASN A C 1
ATOM 1466 O O . ASN A 1 180 ? 8.771 1.247 -12.196 1.00 91.50 180 ASN A O 1
ATOM 1470 N N . PRO A 1 181 ? 7.552 -0.269 -13.331 1.00 90.44 181 PRO A N 1
ATOM 1471 C CA . PRO A 1 181 ? 6.274 0.365 -13.017 1.00 90.44 181 PRO A CA 1
ATOM 1472 C C . PRO A 1 181 ? 6.045 0.574 -11.518 1.00 90.44 181 PRO A C 1
ATOM 1474 O O . PRO A 1 181 ? 5.428 1.562 -11.131 1.00 90.44 181 PRO A O 1
ATOM 1477 N N . LYS A 1 182 ? 6.540 -0.317 -10.648 1.00 89.94 182 LYS A N 1
ATOM 1478 C CA . LYS A 1 182 ? 6.399 -0.155 -9.192 1.00 89.94 182 LYS A CA 1
ATOM 1479 C C . LYS A 1 182 ? 7.248 1.006 -8.691 1.00 89.94 182 LYS A C 1
ATOM 1481 O O . LYS A 1 182 ? 6.774 1.812 -7.895 1.00 89.94 182 LYS A O 1
ATOM 1486 N N . PHE A 1 183 ? 8.482 1.115 -9.179 1.00 92.88 183 PHE A N 1
ATOM 1487 C CA . PHE A 1 183 ? 9.358 2.230 -8.837 1.00 92.88 183 PHE A CA 1
ATOM 1488 C C . PHE A 1 183 ? 8.746 3.562 -9.282 1.00 92.88 183 PHE A C 1
ATOM 1490 O O . PHE A 1 183 ? 8.579 4.458 -8.458 1.00 92.88 183 PHE A O 1
ATOM 1497 N N . GLU A 1 184 ? 8.334 3.665 -10.546 1.00 90.88 184 GLU A N 1
ATOM 1498 C CA . GLU A 1 184 ? 7.782 4.898 -11.115 1.00 90.88 184 GLU A CA 1
ATOM 1499 C C . GLU A 1 184 ? 6.497 5.348 -10.393 1.00 90.88 184 GLU A C 1
ATOM 1501 O O . GLU A 1 184 ? 6.351 6.525 -10.053 1.00 90.88 184 GLU A O 1
ATOM 1506 N N . ASN A 1 185 ? 5.599 4.404 -10.079 1.00 89.00 185 ASN A N 1
ATOM 1507 C CA . ASN A 1 185 ? 4.329 4.701 -9.412 1.00 89.00 185 ASN A CA 1
ATOM 1508 C C . ASN A 1 185 ? 4.467 5.011 -7.913 1.00 89.00 185 ASN A C 1
ATOM 1510 O O . ASN A 1 185 ? 3.701 5.824 -7.389 1.00 89.00 185 ASN A O 1
ATOM 1514 N N . TYR A 1 186 ? 5.377 4.344 -7.194 1.00 92.31 186 TYR A N 1
ATOM 1515 C CA . TYR A 1 186 ? 5.412 4.400 -5.727 1.00 92.31 186 TYR A CA 1
ATOM 1516 C C . TYR A 1 186 ? 6.538 5.259 -5.155 1.00 92.31 186 TYR A C 1
ATOM 1518 O O . TYR A 1 186 ? 6.339 5.864 -4.100 1.00 92.31 186 TYR A O 1
ATOM 1526 N N . ALA A 1 187 ? 7.688 5.370 -5.829 1.00 91.94 187 ALA A N 1
ATOM 1527 C CA . ALA A 1 187 ? 8.837 6.099 -5.290 1.00 91.94 187 ALA A CA 1
ATOM 1528 C C . ALA A 1 187 ? 8.518 7.580 -5.065 1.00 91.94 187 ALA A C 1
ATOM 1530 O O . ALA A 1 187 ? 8.732 8.086 -3.971 1.00 91.94 187 ALA A O 1
ATOM 1531 N N . SER A 1 188 ? 7.947 8.251 -6.068 1.00 90.06 188 SER A N 1
ATOM 1532 C CA . SER A 1 188 ? 7.577 9.672 -5.992 1.00 90.06 188 SER A CA 1
ATOM 1533 C C . SER A 1 188 ? 6.301 9.933 -5.185 1.00 90.06 188 SER A C 1
ATOM 1535 O O . SER A 1 188 ? 6.087 11.046 -4.710 1.00 90.06 188 SER A O 1
ATOM 1537 N N . ARG A 1 189 ? 5.442 8.916 -5.029 1.00 92.94 189 ARG A N 1
ATOM 1538 C CA . ARG A 1 189 ? 4.156 9.033 -4.331 1.00 92.94 189 ARG A CA 1
ATOM 1539 C C . ARG A 1 189 ? 4.289 8.935 -2.815 1.00 92.94 189 ARG A C 1
ATOM 1541 O O . ARG A 1 189 ? 3.534 9.594 -2.106 1.00 92.94 189 ARG A O 1
ATOM 1548 N N . PHE A 1 190 ? 5.199 8.094 -2.325 1.00 92.50 190 PHE A N 1
ATOM 1549 C CA . PHE A 1 190 ? 5.361 7.841 -0.889 1.00 92.50 190 PHE A CA 1
ATOM 1550 C C . PHE A 1 190 ? 6.633 8.441 -0.292 1.00 92.50 190 PHE A C 1
ATOM 1552 O O . PHE A 1 190 ? 6.710 8.581 0.928 1.00 92.50 190 PHE A O 1
ATOM 1559 N N . PHE A 1 191 ? 7.621 8.797 -1.115 1.00 94.75 191 PHE A N 1
ATOM 1560 C CA . PHE A 1 191 ? 8.909 9.288 -0.644 1.00 94.75 191 PHE A CA 1
ATOM 1561 C C . PHE A 1 191 ? 9.363 10.522 -1.419 1.00 94.75 191 PHE A C 1
ATOM 1563 O O . PHE A 1 191 ? 9.120 10.671 -2.615 1.00 94.75 191 PHE A O 1
ATOM 1570 N N . ASP A 1 192 ? 10.110 11.388 -0.737 1.00 94.56 192 ASP A N 1
ATOM 1571 C CA . ASP A 1 192 ? 10.784 12.495 -1.400 1.00 94.56 192 ASP A CA 1
ATOM 1572 C C . ASP A 1 192 ? 11.859 11.972 -2.353 1.00 94.56 192 ASP A C 1
ATOM 1574 O O . ASP A 1 192 ? 12.680 11.120 -1.994 1.00 94.56 192 ASP A O 1
ATOM 1578 N N . PHE A 1 193 ? 11.928 12.560 -3.548 1.00 89.75 193 PHE A N 1
ATOM 1579 C CA . PHE A 1 193 ? 12.914 12.192 -4.564 1.00 89.75 193 PHE A CA 1
ATOM 1580 C C . PHE A 1 193 ? 14.358 12.222 -4.036 1.00 89.75 193 PHE A C 1
ATOM 1582 O O . PHE A 1 193 ? 15.164 11.346 -4.349 1.00 89.75 193 PHE A O 1
ATOM 1589 N N . THR A 1 194 ? 14.696 13.209 -3.201 1.00 93.50 194 THR A N 1
ATOM 1590 C CA . THR A 1 194 ? 16.035 13.338 -2.606 1.00 93.50 194 THR A CA 1
ATOM 1591 C C . THR A 1 194 ? 16.361 12.182 -1.662 1.00 93.50 194 THR A C 1
ATOM 1593 O O . THR A 1 194 ? 17.501 11.719 -1.645 1.00 93.50 194 THR A O 1
ATOM 1596 N N . THR A 1 195 ? 15.371 11.685 -0.920 1.00 94.44 195 THR A N 1
ATOM 1597 C CA . THR A 1 195 ? 15.502 10.542 -0.010 1.00 94.44 195 THR A CA 1
ATOM 1598 C C . THR A 1 195 ? 15.706 9.249 -0.789 1.00 94.44 195 THR A C 1
ATOM 1600 O O . THR A 1 195 ? 16.639 8.503 -0.490 1.00 94.44 195 THR A O 1
ATOM 1603 N N . VAL A 1 196 ? 14.909 9.024 -1.838 1.00 94.81 196 VAL A N 1
ATOM 1604 C CA . VAL A 1 196 ? 15.062 7.861 -2.728 1.00 94.81 196 VAL A CA 1
ATOM 1605 C C . VAL A 1 196 ? 16.436 7.877 -3.393 1.00 94.81 196 VAL A C 1
ATOM 1607 O O . VAL A 1 196 ? 17.187 6.913 -3.273 1.00 94.81 196 VAL A O 1
ATOM 1610 N N . ARG A 1 197 ? 16.827 9.000 -4.010 1.00 92.56 197 ARG A N 1
ATOM 1611 C CA . ARG A 1 197 ? 18.127 9.134 -4.682 1.00 92.56 197 ARG A CA 1
ATOM 1612 C C . ARG A 1 197 ? 19.298 8.933 -3.727 1.00 92.56 197 ARG A C 1
ATOM 1614 O O . ARG A 1 197 ? 20.258 8.260 -4.086 1.00 92.56 197 ARG A O 1
ATOM 1621 N N . ARG A 1 198 ? 19.230 9.495 -2.515 1.00 94.38 198 ARG A N 1
ATOM 1622 C CA . ARG A 1 198 ? 20.251 9.266 -1.486 1.00 94.38 198 ARG A CA 1
ATOM 1623 C C . ARG A 1 198 ? 20.371 7.777 -1.185 1.00 94.38 198 ARG A C 1
ATOM 1625 O O . ARG A 1 198 ? 21.486 7.266 -1.185 1.00 94.38 198 ARG A O 1
ATOM 1632 N N . LYS A 1 199 ? 19.242 7.083 -1.011 1.00 94.81 199 LYS A N 1
ATOM 1633 C CA . LYS A 1 199 ? 19.268 5.654 -0.712 1.00 94.81 199 LYS A CA 1
ATOM 1634 C C . LYS A 1 199 ? 19.831 4.817 -1.860 1.00 94.81 199 LYS A C 1
ATOM 1636 O O . LYS A 1 199 ? 20.617 3.909 -1.624 1.00 94.81 199 LYS A O 1
ATOM 1641 N N . MET A 1 200 ? 19.504 5.164 -3.101 1.00 93.50 200 MET A N 1
ATOM 1642 C CA . MET A 1 200 ? 20.095 4.533 -4.285 1.00 93.50 200 MET A CA 1
ATOM 1643 C C . MET A 1 200 ? 21.621 4.710 -4.323 1.00 93.50 200 MET A C 1
ATOM 1645 O O . MET A 1 200 ? 22.346 3.750 -4.561 1.00 93.50 200 MET A O 1
ATOM 1649 N N . THR A 1 201 ? 22.127 5.911 -4.029 1.00 93.06 201 THR A N 1
ATOM 1650 C CA . THR A 1 201 ? 23.577 6.159 -3.950 1.00 93.06 201 THR A CA 1
ATOM 1651 C C . THR A 1 201 ? 24.239 5.373 -2.817 1.00 93.06 201 THR A C 1
ATOM 1653 O O . THR A 1 201 ? 25.328 4.843 -3.011 1.00 93.06 201 THR A O 1
ATOM 1656 N N . GLU A 1 202 ? 23.600 5.280 -1.645 1.00 93.25 202 GLU A N 1
ATOM 1657 C CA . GLU A 1 202 ? 24.094 4.465 -0.524 1.00 93.25 202 GLU A CA 1
ATOM 1658 C C . GLU A 1 202 ? 24.247 2.994 -0.931 1.00 93.25 202 GLU A C 1
ATOM 1660 O O . GLU A 1 202 ? 25.318 2.428 -0.745 1.00 93.25 202 GLU A O 1
ATOM 1665 N N . LEU A 1 203 ? 23.216 2.404 -1.545 1.00 92.12 203 LEU A N 1
ATOM 1666 C CA . LEU A 1 203 ? 23.225 1.000 -1.971 1.00 92.12 203 LEU A CA 1
ATOM 1667 C C . LEU A 1 203 ? 24.255 0.717 -3.073 1.00 92.12 203 LEU A C 1
ATOM 1669 O O . LEU A 1 203 ? 24.849 -0.354 -3.093 1.00 92.12 203 LEU A O 1
ATOM 1673 N N . ASN A 1 204 ? 24.497 1.669 -3.976 1.00 87.88 204 ASN A N 1
ATOM 1674 C CA . ASN A 1 204 ? 25.503 1.520 -5.030 1.00 87.88 204 ASN A CA 1
ATOM 1675 C C . ASN A 1 204 ? 26.949 1.610 -4.500 1.00 87.88 204 ASN A C 1
ATOM 1677 O O . ASN A 1 204 ? 27.875 1.126 -5.146 1.00 87.88 204 ASN A O 1
ATOM 1681 N N . ASN A 1 205 ? 27.145 2.246 -3.340 1.00 82.56 205 ASN A N 1
ATOM 1682 C CA . ASN A 1 205 ? 28.450 2.422 -2.699 1.00 82.56 205 ASN A CA 1
ATOM 1683 C C . ASN A 1 205 ? 28.732 1.378 -1.603 1.00 82.56 205 ASN A C 1
ATOM 1685 O O . ASN A 1 205 ? 29.852 1.336 -1.090 1.00 82.56 205 ASN A O 1
ATOM 1689 N N . GLU A 1 206 ? 27.752 0.553 -1.219 1.00 71.19 206 GLU A N 1
ATOM 1690 C CA . GLU A 1 206 ? 27.981 -0.581 -0.324 1.00 71.19 206 GLU A CA 1
ATOM 1691 C C . GLU A 1 206 ? 28.801 -1.651 -1.069 1.00 71.19 206 GLU A C 1
ATOM 1693 O O . GLU A 1 206 ? 28.354 -2.160 -2.100 1.00 71.19 206 GLU A O 1
ATOM 1698 N N . PRO A 1 207 ? 30.013 -2.012 -0.597 1.00 56.41 207 PRO A N 1
ATOM 1699 C CA . PRO A 1 207 ? 30.753 -3.113 -1.191 1.00 56.41 207 PRO A CA 1
ATOM 1700 C C . PRO A 1 207 ? 29.916 -4.377 -1.019 1.00 56.41 207 PRO A C 1
ATOM 1702 O O . PRO A 1 207 ? 29.513 -4.713 0.095 1.00 56.41 207 PRO A O 1
ATOM 1705 N N . THR A 1 208 ? 29.648 -5.072 -2.121 1.00 56.34 208 THR A N 1
ATOM 1706 C CA . THR A 1 208 ? 28.983 -6.373 -2.137 1.00 56.34 208 THR A CA 1
ATOM 1707 C C . THR A 1 208 ? 29.806 -7.368 -1.321 1.00 56.34 208 THR A C 1
ATOM 1709 O O . THR A 1 208 ? 30.696 -8.045 -1.831 1.00 56.34 208 THR A O 1
ATOM 1712 N N . VAL A 1 209 ? 29.549 -7.447 -0.014 1.00 50.16 209 VAL A N 1
ATOM 1713 C CA . VAL A 1 209 ? 30.114 -8.506 0.820 1.00 50.16 209 VAL A CA 1
ATOM 1714 C C . VAL A 1 209 ? 29.464 -9.806 0.343 1.00 50.16 209 VAL A C 1
ATOM 1716 O O . VAL A 1 209 ? 28.234 -9.901 0.368 1.00 50.16 209 VAL A O 1
ATOM 1719 N N . PRO A 1 210 ? 30.240 -10.792 -0.142 1.00 38.97 210 PRO A N 1
ATOM 1720 C CA . PRO A 1 210 ? 29.671 -12.033 -0.640 1.00 38.97 210 PRO A CA 1
ATOM 1721 C C . PRO A 1 210 ? 28.922 -12.736 0.496 1.00 38.97 210 PRO A C 1
ATOM 1723 O O . PRO A 1 210 ? 29.413 -12.806 1.627 1.00 38.97 210 PRO A O 1
ATOM 1726 N N . ALA A 1 211 ? 27.719 -13.221 0.185 1.00 45.56 211 ALA A N 1
ATOM 1727 C CA . ALA A 1 211 ? 26.900 -13.999 1.104 1.00 45.56 211 ALA A CA 1
ATOM 1728 C C . ALA A 1 211 ? 27.709 -15.198 1.633 1.00 45.56 211 ALA A C 1
ATOM 1730 O O . ALA A 1 211 ? 28.323 -15.924 0.849 1.00 45.56 211 ALA A O 1
ATOM 1731 N N . ARG A 1 212 ? 27.740 -15.349 2.961 1.00 34.94 212 ARG A N 1
ATOM 1732 C CA . ARG A 1 212 ? 28.262 -16.540 3.643 1.00 34.94 212 ARG A CA 1
ATOM 1733 C C . ARG A 1 212 ? 27.270 -17.689 3.559 1.00 34.94 212 ARG A C 1
ATOM 1735 O O . ARG A 1 212 ? 26.057 -17.399 3.645 1.00 34.94 212 ARG A O 1
#

Sequence (212 aa):
SQVESKELIAEAYSLGVEYYIIKPINRIEVLTVVRKVIERIRLEKSIKNIQESLNMVLKLDSNLSTQEKYRSEKHLNTFNHFQNSIHFLLSELGIASESGSKDLMDMLDYLYKYEQDNTLEQGFPSLKEIFMNLAQKKLGDSAEDAELKRFIEASKQRIRRAIYQSLNHLASLGLTDFLNPKFENYASRFFDFTTVRRKMTELNNEPTVPAR

Organism: Bacillus cereus (NCBI:txid1396)

Radius of gyration: 26.79 Å; chains: 1; bounding box: 74×44×78 Å

pLDDT: mean 83.19, std 15.26, range [34.94, 96.75]